Protein AF-A0A1L3Q151-F1 (afdb_monomer)

Sequence (249 aa):
MMDKRIIGILLLLICIGLIGIGQAGKYYTCTEDCPEPQPGYKLIGCTVVVNHIVQDTQGLHVPSGSSNGYVYIQSKTEYDENGNIVHDEILACDYWKEDQPLPPSDEEQFDMNDSGETNVTAGPQFAEELERDMLVDAVKIYNTNTGNLPGFVHSILGNEVMHVYATMPDGGENEYAAITENGQIVEGGNWIDFDQNGQYDVWQDRGIEPTMELYVDETGTIKYEGLTFGTMVKELFVDIGMQIYGIFA

Organism: NCBI:txid2177

pLDDT: mean 70.6, std 17.65, range [33.47, 98.19]

Secondary structure (DSSP, 8-state):
---HHHHHHHHHHHHHTTS----------TTTSSPPPPTTEEEEEEEEEETTEEEEEEE-PPPTT-TTEEEEEEEEEEE-TTS-EEEEEEEEEEEEETTSPPPPPHHHHHHHHHT--------HHHHHHHHHHHHHHHHHHHHHHHHTS-HHHHTTS-S-EEEEEEE-TTS-EEEEEEEEETTEEEEEEEEE-TT--S---TTGGGTPPPSEEEEE-TT--EEEEES---HHHHHHHHHHHHHHTTTT-

Radius of gyration: 23.95 Å; Cα contacts (8 Å, |Δi|>4): 356; chains: 1; bounding box: 51×89×45 Å

Nearest PDB structures (foldseek):
  8xao-assembly1_B  TM=4.003E-01  e=5.615E-01  Sulfolobus acidocaldarius DSM 639
  1nfh-assembly1_B-2  TM=3.710E-01  e=9.111E-01  Archaeoglobus fulgidus
  7tvi-assembly1_C  TM=2.320E-01  e=1.571E+00  Danio rerio
  7tu9-assembly1_B  TM=2.343E-01  e=7.573E+00  Danio rerio

Structure (mmCIF, N/CA/C/O backbone):
data_AF-A0A1L3Q151-F1
#
_entry.id   AF-A0A1L3Q151-F1
#
loop_
_atom_site.group_PDB
_atom_site.id
_atom_site.type_symbol
_atom_site.label_atom_id
_atom_site.label_alt_id
_atom_site.label_comp_id
_atom_site.label_asym_id
_atom_site.label_entity_id
_atom_site.label_seq_id
_atom_site.pdbx_PDB_ins_code
_atom_site.Cartn_x
_atom_site.Cartn_y
_atom_site.Cartn_z
_atom_site.occupancy
_atom_site.B_iso_or_equiv
_atom_site.auth_seq_id
_atom_site.auth_comp_id
_atom_site.auth_asym_id
_atom_site.auth_atom_id
_atom_site.pdbx_PDB_model_num
ATOM 1 N N . MET A 1 1 ? 27.610 62.408 -15.502 1.00 53.12 1 MET A N 1
ATOM 2 C CA . MET A 1 1 ? 28.104 61.126 -16.051 1.00 53.12 1 MET A CA 1
ATOM 3 C C . MET A 1 1 ? 28.096 60.119 -14.915 1.00 53.12 1 MET A C 1
ATOM 5 O O . MET A 1 1 ? 28.945 60.225 -14.044 1.00 53.12 1 MET A O 1
ATOM 9 N N . MET A 1 2 ? 27.085 59.248 -14.849 1.00 43.75 2 MET A N 1
ATOM 10 C CA . MET A 1 2 ? 27.027 58.184 -13.836 1.00 43.75 2 MET A CA 1
ATOM 11 C C . MET A 1 2 ? 27.906 57.011 -14.270 1.00 43.75 2 MET A C 1
ATOM 13 O O . MET A 1 2 ? 27.929 56.647 -15.447 1.00 43.75 2 MET A O 1
ATOM 17 N N . ASP A 1 3 ? 28.654 56.474 -13.310 1.00 47.78 3 ASP A N 1
ATOM 18 C CA . ASP A 1 3 ? 29.628 55.407 -13.498 1.00 47.78 3 ASP A CA 1
ATOM 19 C C . ASP A 1 3 ? 28.926 54.103 -13.908 1.00 47.78 3 ASP A C 1
ATOM 21 O O . ASP A 1 3 ? 28.064 53.581 -13.193 1.00 47.78 3 ASP A O 1
ATOM 25 N N . LYS A 1 4 ? 29.306 53.570 -15.076 1.00 49.03 4 LYS A N 1
ATOM 26 C CA . LYS A 1 4 ? 28.746 52.342 -15.664 1.00 49.03 4 LYS A CA 1
ATOM 27 C C . LYS A 1 4 ? 28.921 51.115 -14.756 1.00 49.03 4 LYS A C 1
ATOM 29 O O . LYS A 1 4 ? 28.248 50.112 -14.967 1.00 49.03 4 LYS A O 1
ATOM 34 N N . ARG A 1 5 ? 29.776 51.193 -13.730 1.00 51.00 5 ARG A N 1
ATOM 35 C CA . ARG A 1 5 ? 29.991 50.123 -12.744 1.00 51.00 5 ARG A CA 1
ATOM 36 C C . ARG A 1 5 ? 28.864 49.992 -11.712 1.00 51.00 5 ARG A C 1
ATOM 38 O O . ARG A 1 5 ? 28.625 48.890 -11.234 1.00 51.00 5 ARG A O 1
ATOM 45 N N . ILE A 1 6 ? 28.126 51.066 -11.416 1.00 51.66 6 ILE A N 1
ATOM 46 C CA . ILE A 1 6 ? 27.031 51.042 -10.423 1.00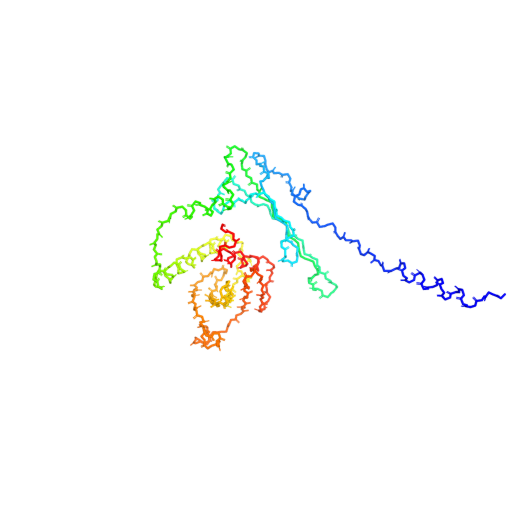 51.66 6 ILE A CA 1
ATOM 47 C C . ILE A 1 6 ? 25.757 50.414 -11.016 1.00 51.66 6 ILE A C 1
ATOM 49 O O . ILE A 1 6 ? 25.023 49.723 -10.315 1.00 51.66 6 ILE A O 1
ATOM 53 N N . ILE A 1 7 ? 25.535 50.561 -12.327 1.00 50.78 7 ILE A N 1
ATOM 54 C CA . ILE A 1 7 ? 24.384 49.962 -13.028 1.00 50.78 7 ILE A CA 1
ATOM 55 C C . ILE A 1 7 ? 24.492 48.425 -13.073 1.00 50.78 7 ILE A C 1
ATOM 57 O O . ILE A 1 7 ? 23.482 47.740 -12.946 1.00 50.78 7 ILE A O 1
ATOM 61 N N . GLY A 1 8 ? 25.708 47.873 -13.175 1.00 42.22 8 GLY A N 1
ATOM 62 C CA . GLY A 1 8 ? 25.925 46.420 -13.201 1.00 42.22 8 GLY A CA 1
ATOM 63 C C . GLY A 1 8 ? 25.623 45.715 -11.874 1.00 42.22 8 GLY A C 1
ATOM 64 O O . GLY A 1 8 ? 25.067 44.622 -11.878 1.00 42.22 8 GLY A O 1
ATOM 65 N N . ILE A 1 9 ? 25.924 46.350 -10.736 1.00 47.62 9 ILE A N 1
ATOM 66 C CA . ILE A 1 9 ? 25.669 45.770 -9.403 1.00 47.62 9 ILE A CA 1
ATOM 67 C C . ILE A 1 9 ? 24.177 45.853 -9.042 1.00 47.62 9 ILE A C 1
ATOM 69 O O . ILE A 1 9 ? 23.644 44.934 -8.423 1.00 47.62 9 ILE A O 1
ATOM 73 N N . LEU A 1 10 ? 23.474 46.900 -9.490 1.00 37.75 10 LEU A N 1
ATOM 74 C CA . LEU A 1 10 ? 22.033 47.035 -9.259 1.00 37.75 10 LEU A CA 1
ATOM 75 C C . LEU A 1 10 ? 21.207 46.022 -10.079 1.00 37.75 10 LEU A C 1
ATOM 77 O O . LEU A 1 10 ? 20.200 45.524 -9.590 1.00 37.75 10 LEU A O 1
ATOM 81 N N . LEU A 1 11 ? 21.654 45.666 -11.289 1.00 38.81 11 LEU A N 1
ATOM 82 C CA . LEU A 1 11 ? 21.031 44.619 -12.113 1.00 38.81 11 LEU A CA 1
ATOM 83 C C . LEU A 1 11 ? 21.306 43.201 -11.587 1.00 38.81 11 LEU A C 1
ATOM 85 O O . LEU A 1 11 ? 20.430 42.345 -11.675 1.00 38.81 11 LEU A O 1
ATOM 89 N N . LEU A 1 12 ? 22.471 42.958 -10.977 1.00 36.47 12 LEU A N 1
ATOM 90 C CA . LEU A 1 12 ? 22.786 41.657 -10.378 1.00 36.47 12 LEU A CA 1
ATOM 91 C C . LEU A 1 12 ? 21.934 41.373 -9.124 1.00 36.47 12 LEU A C 1
ATOM 93 O O . LEU A 1 12 ? 21.518 40.239 -8.910 1.00 36.47 12 LEU A O 1
ATOM 97 N N . LEU A 1 13 ? 21.606 42.400 -8.333 1.00 37.16 13 LEU A N 1
ATOM 98 C CA . LEU A 1 13 ? 20.724 42.264 -7.165 1.00 37.16 13 LEU A CA 1
ATOM 99 C C . LEU A 1 13 ? 19.245 42.062 -7.541 1.00 37.16 13 LEU A C 1
ATOM 101 O O . LEU A 1 13 ? 18.529 41.381 -6.813 1.00 37.16 13 LEU A O 1
ATOM 105 N N . ILE A 1 14 ? 18.796 42.576 -8.692 1.00 41.84 14 ILE A N 1
ATOM 106 C CA . ILE A 1 14 ? 17.434 42.328 -9.199 1.00 41.84 14 ILE A CA 1
ATOM 107 C C . ILE A 1 14 ? 17.297 40.893 -9.742 1.00 41.84 14 ILE A C 1
ATOM 109 O O . ILE A 1 14 ? 16.243 40.286 -9.573 1.00 41.84 14 ILE A O 1
ATOM 113 N N . CYS A 1 15 ? 18.360 40.302 -10.300 1.00 39.25 15 CYS A N 1
ATOM 114 C CA . CYS A 1 15 ? 18.342 38.894 -10.717 1.00 39.25 15 CYS A CA 1
ATOM 115 C C . CYS A 1 15 ? 18.414 37.903 -9.540 1.00 39.25 15 CYS A C 1
ATOM 117 O O . CYS A 1 15 ? 17.852 36.818 -9.637 1.00 39.25 15 CYS A O 1
ATOM 119 N N . ILE A 1 16 ? 19.050 38.263 -8.418 1.00 43.22 16 ILE A N 1
ATOM 120 C CA . ILE A 1 16 ? 19.087 37.404 -7.216 1.00 43.22 16 ILE A CA 1
ATOM 121 C C . ILE A 1 16 ? 17.764 37.487 -6.426 1.00 43.22 16 ILE A C 1
ATOM 123 O O . ILE A 1 16 ? 17.375 36.521 -5.780 1.00 43.22 16 ILE A O 1
ATOM 127 N N . GLY A 1 17 ? 17.018 38.594 -6.537 1.00 34.41 17 GLY A N 1
ATOM 128 C CA . GLY A 1 17 ? 15.686 38.754 -5.933 1.00 34.41 17 GLY A CA 1
ATOM 129 C C . GLY A 1 17 ? 14.529 38.065 -6.675 1.00 34.41 17 GLY A C 1
ATOM 130 O O . GLY A 1 17 ? 13.394 38.150 -6.217 1.00 34.41 17 GLY A O 1
ATOM 131 N N . LEU A 1 18 ? 14.799 37.405 -7.809 1.00 39.59 18 LEU A N 1
ATOM 132 C CA . LEU A 1 18 ? 13.820 36.674 -8.631 1.00 39.59 18 LEU A CA 1
ATOM 133 C C . LEU A 1 18 ? 14.132 35.174 -8.739 1.00 39.59 18 LEU A C 1
ATOM 135 O O . LEU A 1 18 ? 13.572 34.485 -9.589 1.00 39.59 18 LEU A O 1
ATOM 139 N N . ILE A 1 19 ? 14.972 34.636 -7.849 1.00 45.59 19 ILE A N 1
ATOM 140 C CA . ILE A 1 19 ? 14.839 33.224 -7.489 1.00 45.59 19 ILE A CA 1
ATOM 141 C C . ILE A 1 19 ? 13.575 33.179 -6.643 1.00 45.59 19 ILE A C 1
ATOM 143 O O . ILE A 1 19 ? 13.610 33.436 -5.440 1.00 45.59 19 ILE A O 1
ATOM 147 N N . GLY A 1 20 ? 12.438 32.984 -7.313 1.00 40.56 20 GLY A N 1
ATOM 148 C CA . GLY A 1 20 ? 11.184 32.708 -6.645 1.00 40.56 20 GLY A CA 1
ATOM 149 C C . GLY A 1 20 ? 11.455 31.575 -5.674 1.00 40.56 20 GLY A C 1
ATOM 150 O O . GLY A 1 20 ? 11.743 30.456 -6.090 1.00 40.56 20 GLY A O 1
ATOM 151 N N . ILE A 1 21 ? 11.415 31.886 -4.381 1.00 45.12 21 ILE A N 1
ATOM 152 C CA . ILE A 1 21 ? 11.120 30.889 -3.369 1.00 45.12 21 ILE A CA 1
ATOM 153 C C . ILE A 1 21 ? 9.739 30.419 -3.801 1.00 45.12 21 ILE A C 1
ATOM 155 O O . ILE A 1 21 ? 8.753 31.121 -3.565 1.00 45.12 21 ILE A O 1
ATOM 159 N N . GLY A 1 22 ? 9.699 29.340 -4.591 1.00 40.94 22 GLY A N 1
ATOM 160 C CA . GLY A 1 22 ? 8.457 28.680 -4.949 1.00 40.94 22 GLY A CA 1
ATOM 161 C C . GLY A 1 22 ? 7.710 28.543 -3.642 1.00 40.94 22 GLY A C 1
ATOM 162 O O . GLY A 1 22 ? 8.300 28.092 -2.658 1.00 40.94 22 GLY A O 1
ATOM 163 N N . GLN A 1 23 ? 6.497 29.092 -3.582 1.00 41.91 23 GLN A N 1
ATOM 164 C CA . GLN A 1 23 ? 5.666 28.927 -2.404 1.00 41.91 23 GLN A CA 1
ATOM 165 C C . GLN A 1 23 ? 5.624 27.426 -2.170 1.00 41.91 23 GLN A C 1
ATOM 167 O O . GLN A 1 23 ? 5.088 26.711 -3.012 1.00 41.91 23 GLN A O 1
ATOM 172 N N . ALA A 1 24 ? 6.294 26.955 -1.115 1.00 55.25 24 ALA A N 1
ATOM 173 C CA . ALA A 1 24 ? 6.210 25.563 -0.731 1.00 55.25 24 ALA A CA 1
ATOM 174 C C . ALA A 1 24 ? 4.714 25.305 -0.589 1.00 55.25 24 ALA A C 1
ATOM 176 O O . ALA A 1 24 ? 4.050 25.990 0.199 1.00 55.25 24 ALA A O 1
ATOM 177 N N . GLY A 1 25 ? 4.176 24.451 -1.462 1.00 65.38 25 GLY A N 1
ATOM 178 C CA . GLY A 1 25 ? 2.773 24.086 -1.411 1.00 65.38 25 GLY A CA 1
ATOM 179 C C . GLY A 1 25 ? 2.459 23.662 0.017 1.00 65.38 25 GLY A C 1
ATOM 180 O O . GLY A 1 25 ? 3.301 23.064 0.687 1.00 65.38 25 GLY A O 1
ATOM 181 N N . LYS A 1 26 ? 1.289 24.048 0.526 1.00 78.12 26 LYS A N 1
ATOM 182 C CA . LYS A 1 26 ? 0.850 23.552 1.827 1.00 78.12 26 LYS A CA 1
ATOM 183 C C . LYS A 1 26 ? 0.644 22.040 1.665 1.00 78.12 26 LYS A C 1
ATOM 185 O O . LYS A 1 26 ? -0.290 21.651 0.969 1.00 78.12 26 LYS A O 1
ATOM 190 N N . TYR A 1 27 ? 1.561 21.247 2.213 1.00 82.38 27 TYR A N 1
ATOM 191 C CA . TYR A 1 27 ? 1.452 19.790 2.292 1.00 82.38 27 TYR A CA 1
ATOM 192 C C . TYR A 1 27 ? 0.346 19.407 3.277 1.00 82.38 27 TYR A C 1
ATOM 194 O O . TYR A 1 27 ? 0.042 20.185 4.190 1.00 82.38 27 TYR A O 1
ATOM 202 N N . TYR A 1 28 ? -0.235 18.225 3.093 1.00 84.50 28 TYR A N 1
ATOM 203 C CA . TYR A 1 28 ? -1.127 17.612 4.058 1.00 84.50 28 TYR A CA 1
ATOM 204 C C . TYR A 1 28 ? -0.403 17.360 5.374 1.00 84.50 28 TYR A C 1
ATOM 206 O O . TYR A 1 28 ? 0.790 17.062 5.437 1.00 84.50 28 TYR A O 1
ATOM 214 N N . THR A 1 29 ? -1.172 17.463 6.445 1.00 87.94 29 THR A N 1
ATOM 215 C CA . THR A 1 29 ? -0.763 17.142 7.802 1.00 87.94 29 THR A CA 1
ATOM 216 C C . THR A 1 29 ? -1.874 16.356 8.477 1.00 87.94 29 THR A C 1
ATOM 218 O O . THR A 1 29 ? -3.061 16.637 8.283 1.00 87.94 29 THR A O 1
ATOM 221 N N . CYS A 1 30 ? -1.497 15.399 9.322 1.00 85.12 30 CYS A N 1
ATOM 222 C CA . CYS A 1 30 ? -2.469 14.539 9.989 1.00 85.12 30 CYS A CA 1
ATOM 223 C C . CYS A 1 30 ? -3.445 15.269 10.915 1.00 85.12 30 CYS A C 1
ATOM 225 O O . CYS A 1 30 ? -4.537 14.777 11.190 1.00 85.12 30 CYS A O 1
ATOM 227 N N . THR A 1 31 ? -3.072 16.449 11.402 1.00 77.81 31 THR A N 1
ATOM 228 C CA . THR A 1 31 ? -3.864 17.208 12.371 1.00 77.81 31 THR A CA 1
ATOM 229 C C . THR A 1 31 ? -4.804 18.227 11.741 1.00 77.81 31 THR A C 1
ATOM 231 O O . THR A 1 31 ? -5.836 18.523 12.341 1.00 77.81 31 THR A O 1
ATOM 234 N N . GLU A 1 32 ? -4.470 18.787 10.575 1.00 88.75 32 GLU A N 1
ATOM 235 C CA . GLU A 1 32 ? -5.268 19.860 9.966 1.00 88.75 32 GLU A CA 1
ATOM 236 C C . GLU A 1 32 ? -6.151 19.383 8.813 1.00 88.75 32 GLU A C 1
ATOM 238 O O . GLU A 1 32 ? -7.213 19.968 8.595 1.00 88.75 32 GLU A O 1
ATOM 243 N N . ASP A 1 33 ? -5.723 18.358 8.073 1.00 94.56 33 ASP A N 1
ATOM 244 C CA . ASP A 1 33 ? -6.319 18.040 6.772 1.00 94.56 33 ASP A CA 1
ATOM 245 C C . ASP A 1 33 ? -7.244 16.81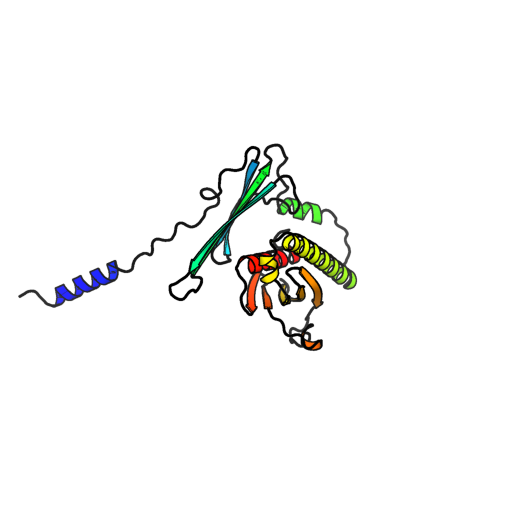3 6.801 1.00 94.56 33 ASP A C 1
ATOM 247 O O . ASP A 1 33 ? -8.019 16.609 5.864 1.00 94.56 33 ASP A O 1
ATOM 251 N N . CYS A 1 34 ? -7.242 16.035 7.891 1.00 95.75 34 CYS A N 1
ATOM 252 C CA . CYS A 1 34 ? -8.247 14.993 8.088 1.00 95.75 34 CYS A CA 1
ATOM 253 C C . CYS A 1 34 ? -9.636 15.621 8.299 1.00 95.75 34 CYS A C 1
ATOM 255 O O . CYS A 1 34 ? -9.796 16.477 9.176 1.00 95.75 34 CYS A O 1
ATOM 257 N N . PRO A 1 35 ? -10.668 15.205 7.540 1.00 95.75 35 PRO A N 1
ATOM 258 C CA . PRO A 1 35 ? -12.011 15.747 7.708 1.00 95.75 35 PRO A CA 1
ATOM 259 C C . PRO A 1 35 ? -12.605 15.398 9.081 1.00 95.75 35 PRO A C 1
ATOM 261 O O . PRO A 1 35 ? -12.143 14.498 9.787 1.00 95.75 35 PRO A O 1
ATOM 264 N N . GLU A 1 36 ? -13.681 16.089 9.463 1.00 96.69 36 GLU A N 1
ATOM 265 C CA . GLU A 1 36 ? -14.443 15.683 10.646 1.00 96.69 36 GLU A CA 1
ATOM 266 C C . GLU A 1 36 ? -14.999 14.256 10.457 1.00 96.69 36 GLU A C 1
ATOM 268 O O . GLU A 1 36 ? -15.498 13.925 9.374 1.00 96.69 36 GLU A O 1
ATOM 273 N N . PRO A 1 37 ? -14.929 13.396 11.490 1.00 97.00 37 PRO A N 1
ATOM 274 C CA . PRO A 1 37 ? -15.466 12.044 11.416 1.00 97.00 37 PRO A CA 1
ATOM 275 C C . PRO A 1 37 ? -16.988 12.031 11.228 1.00 97.00 37 PRO A C 1
ATOM 277 O O . PRO A 1 37 ? -17.704 12.953 11.625 1.00 97.00 37 PRO A O 1
ATOM 280 N N . GLN A 1 38 ? -17.512 10.924 10.694 1.00 96.69 38 GLN A N 1
ATOM 281 C CA . GLN A 1 38 ? -18.950 10.658 10.723 1.00 96.69 38 GLN A CA 1
ATOM 282 C C . GLN A 1 38 ? -19.461 10.584 12.178 1.00 96.69 38 GLN A C 1
ATOM 284 O O . GLN A 1 38 ? -18.720 10.154 13.065 1.00 96.69 38 GLN A O 1
ATOM 289 N N . PRO A 1 39 ? -20.732 10.942 12.455 1.00 98.19 39 PRO A N 1
ATOM 290 C CA . PRO A 1 39 ? -21.280 10.863 13.807 1.00 98.19 39 PRO A CA 1
ATOM 291 C C . PRO A 1 39 ? -21.103 9.474 14.438 1.00 98.19 39 PRO A C 1
ATOM 293 O O . PRO A 1 39 ? -21.504 8.468 13.853 1.00 98.19 39 PRO A O 1
ATOM 296 N N . GLY A 1 40 ? -20.536 9.434 15.647 1.00 97.69 40 GLY A N 1
ATOM 297 C CA . GLY A 1 40 ? -20.238 8.195 16.374 1.00 97.69 40 GLY A CA 1
ATOM 298 C C . GLY A 1 40 ? -18.863 7.592 16.075 1.00 97.69 40 GLY A C 1
ATOM 299 O O . GLY A 1 40 ? -18.567 6.508 16.578 1.00 97.69 40 GLY A O 1
ATOM 300 N N . TYR A 1 41 ? -18.027 8.276 15.292 1.00 98.12 41 TYR A N 1
ATOM 301 C CA . TYR A 1 41 ? -16.642 7.902 15.026 1.00 98.12 41 TYR A CA 1
ATOM 302 C C . TYR A 1 41 ? -15.674 8.988 15.505 1.00 98.12 41 TYR A C 1
ATOM 304 O O . TYR A 1 41 ? -16.029 10.160 15.596 1.00 98.12 41 TYR A O 1
ATOM 312 N N . LYS A 1 42 ? -14.430 8.592 15.764 1.00 97.44 42 LYS A N 1
ATOM 313 C CA . LYS A 1 42 ? -13.304 9.472 16.097 1.00 97.44 42 LYS A CA 1
ATOM 314 C C . LYS A 1 42 ? -12.092 9.124 15.241 1.00 97.44 42 LYS A C 1
ATOM 316 O O . LYS A 1 42 ? -11.926 7.963 14.873 1.00 97.44 42 LYS A O 1
ATOM 321 N N . LEU A 1 43 ? -11.254 10.117 14.950 1.00 97.00 43 LEU A N 1
ATOM 322 C CA . LEU A 1 43 ? -9.953 9.898 14.316 1.00 97.00 43 LEU A CA 1
ATOM 323 C C . LEU A 1 43 ? -9.056 9.132 15.297 1.00 97.00 43 LEU A C 1
ATOM 325 O O . LEU A 1 43 ? -8.898 9.561 16.443 1.00 97.00 43 LEU A O 1
ATOM 329 N N . ILE A 1 44 ? -8.520 7.994 14.867 1.00 96.06 44 ILE A N 1
ATOM 330 C CA . ILE A 1 44 ? -7.599 7.167 15.656 1.00 96.06 44 ILE A CA 1
ATOM 331 C C . ILE A 1 44 ? -6.200 7.118 15.063 1.00 96.06 44 ILE A C 1
ATOM 333 O O . ILE A 1 44 ? -5.263 6.891 15.823 1.00 96.06 44 ILE A O 1
ATOM 337 N N . GLY A 1 45 ? -6.052 7.389 13.770 1.00 94.62 45 GLY A N 1
ATOM 338 C CA . GLY A 1 45 ? -4.755 7.467 13.122 1.00 94.62 45 GLY A CA 1
ATOM 339 C C . GLY A 1 45 ? -4.802 8.197 11.793 1.00 94.62 45 GLY A C 1
ATOM 340 O O . GLY A 1 45 ? -5.867 8.585 11.308 1.00 94.62 45 GLY A O 1
ATOM 341 N N . CYS A 1 46 ? -3.624 8.456 11.251 1.00 94.25 46 CYS A N 1
ATOM 342 C CA . CYS A 1 46 ? -3.454 9.095 9.965 1.00 94.25 46 CYS A CA 1
ATOM 343 C C . CYS A 1 46 ? -2.076 8.789 9.382 1.00 94.25 46 CYS A C 1
ATOM 345 O O . CYS A 1 46 ? -1.094 8.677 10.116 1.00 94.25 46 CYS A O 1
ATOM 347 N N . THR A 1 47 ? -2.007 8.746 8.056 1.00 90.25 47 THR A N 1
ATOM 348 C CA . THR A 1 47 ? -0.764 8.630 7.299 1.00 90.25 47 THR A CA 1
ATOM 349 C C . THR A 1 47 ? -0.752 9.635 6.155 1.00 90.25 47 THR A C 1
ATOM 351 O O . THR A 1 47 ? -1.729 9.766 5.417 1.00 90.25 47 THR A O 1
ATOM 354 N N . VAL A 1 48 ? 0.370 10.335 5.993 1.00 87.38 48 VAL A N 1
ATOM 355 C CA . VAL A 1 48 ? 0.640 11.216 4.854 1.00 87.38 48 VAL A CA 1
ATOM 356 C C . VAL A 1 48 ? 1.787 10.635 4.044 1.00 87.38 48 VAL A C 1
ATOM 358 O O . VAL A 1 48 ? 2.892 10.446 4.556 1.00 87.38 48 VAL A O 1
ATOM 361 N N . VAL A 1 49 ? 1.544 10.407 2.760 1.00 84.38 49 VAL A N 1
ATOM 362 C CA . VAL A 1 49 ? 2.548 9.962 1.792 1.00 84.38 49 VAL A CA 1
ATOM 363 C C . VAL A 1 49 ? 2.766 11.083 0.791 1.00 84.38 49 VAL A C 1
ATOM 365 O O . VAL A 1 49 ? 1.807 11.584 0.217 1.00 84.38 49 VAL A O 1
ATOM 368 N N . VAL A 1 50 ? 4.018 11.470 0.559 1.00 85.31 50 VAL A N 1
ATOM 369 C CA . VAL A 1 50 ? 4.392 12.448 -0.469 1.00 85.31 50 VAL A CA 1
ATOM 370 C C . VAL A 1 50 ? 5.453 11.837 -1.364 1.00 85.31 50 VAL A C 1
ATOM 372 O O . VAL A 1 50 ? 6.494 11.387 -0.889 1.00 85.31 50 VAL A O 1
ATOM 375 N N . ASN A 1 51 ? 5.197 11.838 -2.668 1.00 84.50 51 ASN A N 1
ATOM 376 C CA . ASN A 1 51 ? 6.050 11.275 -3.706 1.00 84.50 51 ASN A CA 1
ATOM 377 C C . ASN A 1 51 ? 6.497 9.845 -3.370 1.00 84.50 51 ASN A C 1
ATOM 379 O O . ASN A 1 51 ? 7.668 9.509 -3.534 1.00 84.50 51 ASN A O 1
ATOM 383 N N . HIS A 1 52 ? 5.545 9.013 -2.931 1.00 78.31 52 HIS A N 1
ATOM 384 C CA . HIS A 1 52 ? 5.749 7.613 -2.530 1.00 78.31 52 HIS A CA 1
ATOM 385 C C . HIS A 1 52 ? 6.591 7.419 -1.257 1.00 78.31 52 HIS A C 1
ATOM 387 O O . HIS A 1 52 ? 7.066 6.321 -0.993 1.00 78.31 52 HIS A O 1
ATOM 393 N N . ILE A 1 53 ? 6.785 8.471 -0.458 1.00 71.69 53 ILE A N 1
ATOM 394 C CA . ILE A 1 53 ? 7.503 8.409 0.818 1.00 71.69 53 ILE A CA 1
ATOM 395 C C . ILE A 1 53 ? 6.541 8.807 1.932 1.00 71.69 53 ILE A C 1
ATOM 397 O O . ILE A 1 53 ? 5.967 9.897 1.886 1.00 71.69 53 ILE A O 1
ATOM 401 N N . VAL A 1 54 ? 6.395 7.959 2.952 1.00 79.88 54 VAL A N 1
ATOM 402 C CA . VAL A 1 54 ? 5.655 8.304 4.174 1.00 79.88 54 VAL A CA 1
ATOM 403 C C . VAL A 1 54 ? 6.352 9.490 4.846 1.00 79.88 54 VAL A C 1
ATOM 405 O O . VAL A 1 54 ? 7.501 9.387 5.273 1.00 79.88 54 VAL A O 1
ATOM 408 N N . GLN A 1 55 ? 5.676 10.635 4.895 1.00 86.12 55 GLN A N 1
ATOM 409 C CA . GLN A 1 55 ? 6.187 11.857 5.522 1.00 86.12 55 GLN A CA 1
ATOM 410 C C . GLN A 1 55 ? 5.778 11.962 6.987 1.00 86.12 55 GLN A C 1
ATOM 412 O O . GLN A 1 55 ? 6.549 12.463 7.803 1.00 86.12 55 GLN A O 1
ATOM 417 N N . ASP A 1 56 ? 4.563 11.520 7.311 1.00 85.75 56 ASP A N 1
ATOM 418 C CA . ASP A 1 56 ? 4.017 11.561 8.663 1.00 85.75 56 ASP A CA 1
ATOM 419 C C . ASP A 1 56 ? 3.099 10.358 8.878 1.00 85.75 56 ASP A C 1
ATOM 421 O O . ASP A 1 56 ? 2.362 9.951 7.977 1.00 85.75 56 ASP A O 1
ATOM 425 N N . THR A 1 57 ? 3.150 9.792 10.076 1.00 88.06 57 THR A N 1
ATOM 426 C CA . THR A 1 57 ? 2.229 8.751 10.521 1.00 88.06 57 THR A CA 1
ATOM 427 C C . THR A 1 57 ? 1.972 8.925 12.009 1.00 88.06 57 THR A C 1
ATOM 429 O O . THR A 1 57 ? 2.894 9.169 12.792 1.00 88.06 57 THR A O 1
ATOM 432 N N . GLN A 1 58 ? 0.706 8.862 12.405 1.00 90.81 58 GLN A N 1
ATOM 433 C CA . GLN A 1 58 ? 0.285 9.078 13.784 1.00 90.81 58 GLN A CA 1
ATOM 434 C C . GLN A 1 58 ? -0.859 8.135 14.138 1.00 90.81 58 GLN A C 1
ATOM 436 O O . GLN A 1 58 ? -1.782 7.960 13.351 1.00 90.81 58 GLN A O 1
ATOM 441 N N . GLY A 1 59 ? -0.859 7.626 15.370 1.00 91.12 59 GLY A N 1
ATOM 442 C CA . GLY A 1 59 ? -2.002 6.914 15.937 1.00 91.12 59 GLY A CA 1
ATOM 443 C C . GLY A 1 59 ? -2.057 5.427 15.590 1.00 91.12 59 GLY A C 1
ATOM 444 O O . GLY A 1 59 ? -1.042 4.746 15.654 1.00 91.12 59 GLY A O 1
ATOM 445 N N . LEU A 1 60 ? -3.268 4.929 15.344 1.00 90.69 60 LEU A N 1
ATOM 446 C CA . LEU A 1 60 ? -3.603 3.520 15.138 1.00 90.69 60 LEU A CA 1
ATOM 447 C C . LEU A 1 60 ? -4.296 3.326 13.788 1.00 90.69 60 LEU A C 1
ATOM 449 O O . LEU A 1 60 ? -5.050 4.199 13.357 1.00 90.69 60 LEU A O 1
ATOM 453 N N . HIS A 1 61 ? -4.147 2.142 13.204 1.00 87.00 61 HIS A N 1
ATOM 454 C CA . HIS A 1 61 ? -4.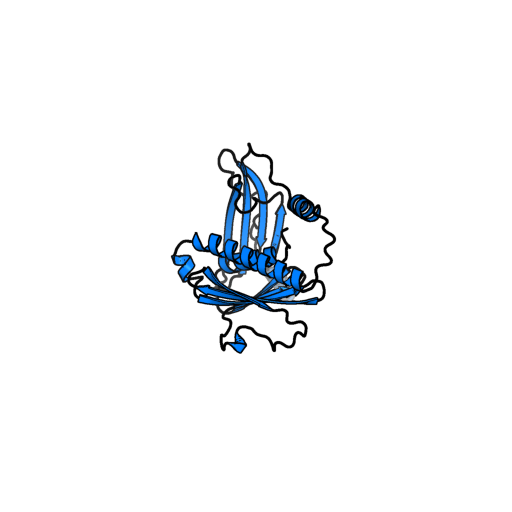816 1.778 11.959 1.00 87.00 61 HIS A CA 1
ATOM 455 C C . HIS A 1 61 ? -6.124 1.020 12.191 1.00 87.00 61 HIS A C 1
ATOM 457 O O . HIS A 1 61 ? -6.307 0.317 13.190 1.00 87.00 61 HIS A O 1
ATOM 463 N N . VAL A 1 62 ? -7.071 1.164 11.260 1.00 81.94 62 VAL A N 1
ATOM 464 C CA . VAL A 1 62 ? -8.271 0.320 11.219 1.00 81.94 62 VAL A CA 1
ATOM 465 C C . VAL A 1 62 ? -7.861 -1.083 10.752 1.00 81.94 62 VAL A C 1
ATOM 467 O O . VAL A 1 62 ? -7.438 -1.225 9.605 1.00 81.9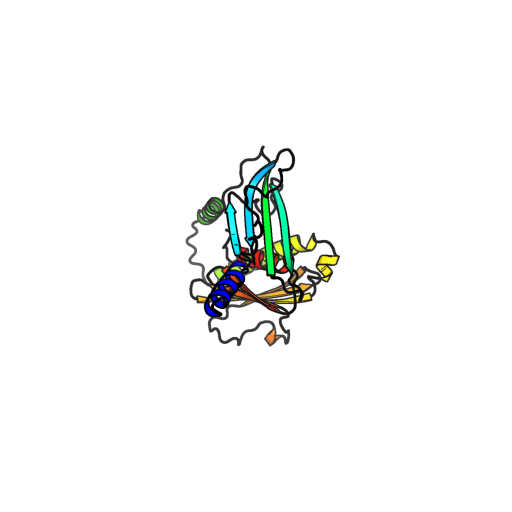4 62 VAL A O 1
ATOM 470 N N . PRO A 1 63 ? -8.037 -2.149 11.562 1.00 79.12 63 PRO A N 1
ATOM 471 C CA . PRO A 1 63 ? -7.680 -3.494 11.130 1.00 79.12 63 PRO A CA 1
ATOM 472 C C . PRO A 1 63 ? -8.488 -3.922 9.906 1.00 79.12 63 PRO A C 1
ATOM 474 O O . PRO A 1 63 ? -9.699 -3.673 9.823 1.00 79.12 63 PRO A O 1
ATOM 477 N N . SER A 1 64 ? -7.827 -4.615 8.980 1.00 72.38 64 SER A N 1
ATOM 478 C CA . SER A 1 64 ? -8.463 -5.125 7.766 1.00 72.38 64 SER A CA 1
ATOM 479 C C . SER A 1 64 ? -9.687 -5.990 8.099 1.00 72.38 64 SER A C 1
ATOM 481 O O . SER A 1 64 ? -9.676 -6.808 9.019 1.00 72.38 64 SER A O 1
ATOM 483 N N . GLY A 1 65 ? -10.790 -5.771 7.378 1.00 71.31 65 GLY A N 1
ATOM 484 C CA . GLY A 1 65 ? -12.056 -6.481 7.595 1.00 71.31 65 GLY A CA 1
ATOM 485 C C . GLY A 1 65 ? -12.854 -6.052 8.836 1.00 71.31 65 GLY A C 1
ATOM 486 O O . GLY A 1 65 ? -13.944 -6.582 9.071 1.00 71.31 65 GLY A O 1
ATOM 487 N N . SER A 1 66 ? -12.376 -5.081 9.622 1.00 80.62 66 SER A N 1
ATOM 488 C CA . SER A 1 66 ? -13.128 -4.551 10.760 1.00 80.62 66 SER A CA 1
ATOM 489 C C . SER A 1 66 ? -14.355 -3.753 10.311 1.00 80.62 66 SER A C 1
ATOM 491 O O . SER A 1 66 ? -14.257 -2.780 9.571 1.00 80.62 66 SER A O 1
ATOM 493 N N . SER A 1 67 ? -15.530 -4.088 10.853 1.00 89.12 67 SER A N 1
ATOM 494 C CA . SER A 1 67 ? -16.752 -3.278 10.699 1.00 89.12 67 SER A CA 1
ATOM 495 C C . SER A 1 67 ? -16.855 -2.114 11.699 1.00 89.12 67 SER A C 1
ATOM 497 O O . SER A 1 67 ? -17.901 -1.459 11.799 1.00 89.12 67 SER A O 1
ATOM 499 N N . ASN A 1 68 ? -15.828 -1.915 12.530 1.00 93.88 68 ASN A N 1
ATOM 500 C CA . ASN A 1 68 ? -15.818 -0.929 13.614 1.00 93.88 68 ASN A CA 1
ATOM 501 C C . ASN A 1 68 ? -15.084 0.361 13.260 1.00 93.88 68 ASN A C 1
ATOM 503 O O . ASN A 1 68 ? -15.185 1.328 14.011 1.00 93.88 68 ASN A O 1
ATOM 507 N N . GLY A 1 69 ? -14.417 0.401 12.113 1.00 94.38 69 GLY A N 1
ATOM 508 C CA . GLY A 1 69 ? -13.770 1.596 11.605 1.00 94.38 69 GLY A CA 1
ATOM 509 C C . GLY A 1 69 ? -14.002 1.784 10.118 1.00 94.38 69 GLY A C 1
ATOM 510 O O . GLY A 1 69 ? -14.674 0.981 9.470 1.00 94.38 69 GLY A O 1
ATOM 511 N N . TYR A 1 70 ? -13.468 2.878 9.601 1.00 91.06 70 TYR A N 1
ATOM 512 C CA . TYR A 1 70 ? -13.340 3.132 8.176 1.00 91.06 70 TYR A CA 1
ATOM 513 C C . TYR A 1 70 ? -12.116 4.011 7.934 1.00 91.06 70 TYR A C 1
ATOM 515 O O . TYR A 1 70 ? -11.718 4.781 8.807 1.00 91.06 70 TYR A O 1
ATOM 523 N N . VAL A 1 71 ? -11.564 3.923 6.729 1.00 90.50 71 VAL A N 1
ATOM 524 C CA . VAL A 1 71 ? -10.459 4.774 6.286 1.00 90.50 71 VAL A CA 1
ATOM 525 C C . VAL A 1 71 ? -11.008 5.783 5.286 1.00 90.50 71 VAL A C 1
ATOM 527 O O . VAL A 1 71 ? -11.722 5.420 4.348 1.00 90.50 71 VAL A O 1
ATOM 530 N N . TYR A 1 72 ? -10.724 7.062 5.503 1.00 90.12 72 TYR A N 1
ATOM 531 C CA . TYR A 1 72 ? -10.913 8.102 4.495 1.00 90.12 72 TYR A CA 1
ATOM 532 C C . TYR A 1 72 ? -9.592 8.313 3.769 1.00 90.12 72 TYR A C 1
ATOM 534 O O . TYR A 1 72 ? -8.568 8.490 4.422 1.00 90.12 72 TYR A O 1
ATOM 542 N N . ILE A 1 73 ? -9.625 8.328 2.439 1.00 87.94 73 ILE A N 1
ATOM 543 C CA . ILE A 1 73 ? -8.439 8.552 1.612 1.00 87.94 73 ILE A CA 1
ATOM 544 C C . ILE A 1 73 ? -8.683 9.769 0.728 1.00 87.94 73 ILE A C 1
ATOM 546 O O . ILE A 1 73 ? -9.724 9.882 0.074 1.00 87.94 73 ILE A O 1
ATOM 550 N N . GLN A 1 74 ? -7.704 10.664 0.695 1.00 88.00 74 GLN A N 1
ATOM 551 C CA . GLN A 1 74 ? -7.662 11.803 -0.203 1.00 88.00 74 GLN A CA 1
ATOM 552 C C . GLN A 1 74 ? -6.310 11.857 -0.904 1.00 88.00 74 GLN A C 1
ATOM 554 O O . GLN A 1 74 ? -5.274 11.816 -0.255 1.00 88.00 74 GLN A O 1
ATOM 559 N N . SER A 1 75 ? -6.329 11.991 -2.228 1.00 88.69 75 SER A N 1
ATOM 560 C CA . SER A 1 75 ? -5.123 12.068 -3.048 1.00 88.69 75 SER A CA 1
ATOM 561 C C . SER A 1 75 ? -5.068 13.373 -3.840 1.00 88.69 75 SER A C 1
ATOM 563 O O . SER A 1 75 ? -6.093 13.909 -4.280 1.00 88.69 75 SER A O 1
ATOM 565 N N . LYS A 1 76 ? -3.856 13.868 -4.064 1.00 89.00 76 LYS A N 1
ATOM 566 C CA . LYS A 1 76 ? -3.561 15.056 -4.853 1.00 89.00 76 LYS A CA 1
ATOM 567 C C . LYS A 1 76 ? -2.318 14.806 -5.703 1.00 89.00 76 LYS A C 1
ATOM 569 O O . LYS A 1 76 ? -1.213 14.730 -5.183 1.00 89.00 76 LYS A O 1
ATOM 574 N N . THR A 1 77 ? -2.510 14.794 -7.017 1.00 89.44 77 THR A N 1
ATOM 575 C CA . THR A 1 77 ? -1.425 14.654 -7.994 1.00 89.44 77 THR A CA 1
ATOM 576 C C . THR A 1 77 ? -1.309 15.932 -8.820 1.00 89.44 77 THR A C 1
ATOM 578 O O . THR A 1 77 ? -2.301 16.430 -9.360 1.00 89.44 77 THR A O 1
ATOM 581 N N . GLU A 1 78 ? -0.101 16.477 -8.926 1.00 89.62 78 GLU A N 1
ATOM 582 C CA . GLU A 1 78 ? 0.224 17.639 -9.750 1.00 89.62 78 GLU A CA 1
ATOM 583 C C . GLU A 1 78 ? 1.133 17.231 -10.914 1.00 89.62 78 GLU A C 1
ATOM 585 O O . GLU A 1 78 ? 2.058 16.427 -10.765 1.00 89.62 78 GLU A O 1
ATOM 590 N N . TYR A 1 79 ? 0.875 17.828 -12.079 1.00 89.81 79 TYR A N 1
ATOM 591 C CA . TYR A 1 79 ? 1.599 17.564 -13.319 1.00 89.81 79 TYR A CA 1
ATOM 592 C C . TYR A 1 79 ? 2.315 18.825 -13.809 1.00 89.81 79 TYR A C 1
ATOM 594 O O . TYR A 1 79 ? 1.793 19.934 -13.661 1.00 89.81 79 TYR A O 1
ATOM 602 N N . ASP A 1 80 ? 3.485 18.660 -14.425 1.00 89.00 80 ASP A N 1
ATOM 603 C CA . ASP A 1 80 ? 4.143 19.737 -15.168 1.00 89.00 80 ASP A CA 1
ATOM 604 C C . ASP A 1 80 ? 3.460 20.012 -16.523 1.00 89.00 80 ASP A C 1
ATOM 606 O O . ASP A 1 80 ? 2.516 19.337 -16.942 1.00 89.00 80 ASP A O 1
ATOM 610 N N . GLU A 1 81 ? 3.964 21.013 -17.248 1.00 93.38 81 GLU A N 1
ATOM 611 C CA . GLU A 1 81 ? 3.474 21.380 -18.585 1.00 93.38 81 GLU A CA 1
ATOM 612 C C . GLU A 1 81 ? 3.630 20.258 -19.631 1.00 93.38 81 GLU A C 1
ATOM 614 O O . GLU A 1 81 ? 2.970 20.290 -20.671 1.00 93.38 81 GLU A O 1
ATOM 619 N N . ASN A 1 82 ? 4.489 19.268 -19.368 1.00 90.75 82 ASN A N 1
ATOM 620 C CA . ASN A 1 82 ? 4.742 18.125 -20.242 1.00 90.75 82 ASN A CA 1
ATOM 621 C C . ASN A 1 82 ? 3.911 16.890 -19.852 1.00 90.75 82 ASN A C 1
ATOM 623 O O . ASN A 1 82 ? 4.006 15.863 -20.525 1.00 90.75 82 ASN A O 1
ATOM 627 N N . GLY A 1 83 ? 3.100 16.976 -18.794 1.00 84.38 83 GLY A N 1
ATOM 628 C CA . GLY A 1 83 ? 2.303 15.865 -18.280 1.00 84.38 83 GLY A CA 1
ATOM 629 C C . GLY A 1 83 ? 3.073 14.886 -17.390 1.00 84.38 83 GLY A C 1
ATOM 630 O O . GLY A 1 83 ? 2.554 13.807 -17.109 1.00 84.38 83 GLY A O 1
ATOM 631 N N . ASN A 1 84 ? 4.280 15.226 -16.931 1.00 82.00 84 ASN A N 1
ATOM 632 C CA . ASN A 1 84 ? 4.998 14.429 -15.936 1.00 82.00 84 ASN A CA 1
ATOM 633 C C . ASN A 1 84 ? 4.460 14.734 -14.537 1.00 82.00 84 ASN A C 1
ATOM 635 O O . ASN A 1 84 ? 4.197 15.892 -14.219 1.00 82.00 84 ASN A O 1
ATOM 639 N N . ILE A 1 85 ? 4.351 13.713 -13.687 1.00 79.56 85 ILE A N 1
ATOM 640 C CA . ILE A 1 85 ? 4.013 13.894 -12.270 1.00 79.56 85 ILE A CA 1
ATOM 641 C C . ILE A 1 85 ? 5.186 14.599 -11.582 1.00 79.56 85 ILE A C 1
ATOM 643 O O . ILE A 1 85 ? 6.318 14.119 -11.643 1.00 79.56 85 ILE A O 1
ATOM 647 N N . VAL A 1 86 ? 4.915 15.729 -10.934 1.00 92.38 86 VAL A N 1
ATOM 648 C CA . VAL A 1 86 ? 5.917 16.495 -10.167 1.00 92.38 86 VAL A CA 1
ATOM 649 C C . VAL A 1 86 ? 5.659 16.483 -8.668 1.00 92.38 86 VAL A C 1
ATOM 651 O O . VAL A 1 86 ? 6.568 16.767 -7.892 1.00 92.38 86 VAL A O 1
ATOM 654 N N . HIS A 1 87 ? 4.432 16.160 -8.270 1.00 89.00 87 HIS A N 1
ATOM 655 C CA . HIS A 1 87 ? 4.031 16.018 -6.881 1.00 89.00 87 HIS A CA 1
ATOM 656 C C . HIS A 1 87 ? 2.884 15.022 -6.814 1.00 89.00 87 HIS A C 1
ATOM 658 O O . HIS A 1 87 ? 1.916 15.151 -7.561 1.00 89.00 87 HIS A O 1
ATOM 664 N N . ASP A 1 88 ? 2.991 14.043 -5.935 1.00 85.81 88 ASP A N 1
ATOM 665 C CA . ASP A 1 88 ? 1.905 13.128 -5.618 1.00 85.81 88 ASP A CA 1
ATOM 666 C C . ASP A 1 88 ? 1.789 13.017 -4.111 1.00 85.81 88 ASP A C 1
ATOM 668 O O . ASP A 1 88 ? 2.795 12.893 -3.416 1.00 85.81 88 ASP A O 1
ATOM 672 N N . GLU A 1 89 ? 0.583 13.129 -3.590 1.00 88.50 89 GLU A N 1
ATOM 673 C CA . GLU A 1 89 ? 0.375 13.260 -2.161 1.00 88.50 89 GLU A CA 1
ATOM 674 C C . GLU A 1 89 ? -0.932 12.601 -1.744 1.00 88.50 89 GLU A C 1
ATOM 676 O O . GLU A 1 89 ? -1.982 12.836 -2.340 1.00 88.50 89 GLU A O 1
ATOM 681 N N . ILE A 1 90 ? -0.861 11.770 -0.710 1.00 87.56 90 ILE A N 1
ATOM 682 C CA . ILE A 1 90 ? -1.966 10.959 -0.213 1.00 87.56 90 ILE A CA 1
ATOM 683 C C . ILE A 1 90 ? -2.094 11.212 1.281 1.00 87.56 90 ILE A C 1
ATOM 685 O O . ILE A 1 90 ? -1.110 11.183 2.016 1.00 87.56 90 ILE A O 1
ATOM 689 N N . LEU A 1 91 ? -3.323 11.439 1.720 1.00 91.50 91 LEU A N 1
ATOM 690 C CA . LEU A 1 91 ? -3.726 11.500 3.111 1.00 91.50 91 LEU A CA 1
ATOM 691 C C . LEU A 1 91 ? -4.695 10.350 3.374 1.00 91.50 91 LEU A C 1
ATOM 693 O O . LEU A 1 91 ? -5.769 10.294 2.771 1.00 91.50 91 LEU A O 1
ATOM 697 N N . ALA A 1 92 ? -4.332 9.470 4.298 1.00 90.31 92 ALA A N 1
ATOM 698 C CA . ALA A 1 92 ? -5.213 8.462 4.863 1.00 90.31 92 ALA A CA 1
ATOM 699 C C . ALA A 1 92 ? -5.567 8.860 6.299 1.00 90.31 92 ALA A C 1
ATOM 701 O O . ALA A 1 92 ? -4.689 9.221 7.077 1.00 90.31 92 ALA A O 1
ATOM 702 N N . CYS A 1 93 ? -6.850 8.805 6.646 1.00 92.31 93 CYS A N 1
ATOM 703 C CA . CYS A 1 93 ? -7.358 9.098 7.983 1.00 92.31 93 CYS A CA 1
ATOM 704 C C . CYS A 1 93 ? -8.161 7.896 8.481 1.00 92.31 93 CYS A C 1
ATOM 706 O O . CYS A 1 93 ? -9.202 7.550 7.911 1.00 92.31 93 CYS A O 1
ATOM 708 N N . ASP A 1 94 ? -7.680 7.276 9.551 1.00 94.25 94 ASP A N 1
ATOM 709 C CA . ASP A 1 94 ? -8.270 6.108 10.188 1.00 94.25 94 ASP A CA 1
ATOM 710 C C . ASP A 1 94 ? -9.299 6.544 11.231 1.00 94.25 94 ASP A C 1
ATOM 712 O O . ASP A 1 94 ? -8.976 7.214 12.217 1.00 94.25 94 ASP A O 1
ATOM 716 N N . TYR A 1 95 ? -10.553 6.142 11.043 1.00 96.06 95 TYR A N 1
ATOM 717 C CA . TYR A 1 95 ? -11.646 6.460 11.954 1.00 96.06 95 TYR A CA 1
ATOM 718 C C . TYR A 1 95 ? -12.209 5.210 12.611 1.00 96.06 95 TYR A C 1
ATOM 720 O O . TYR A 1 95 ? -12.410 4.181 11.971 1.00 96.06 95 TYR A O 1
ATOM 728 N N . TRP A 1 96 ? -12.560 5.325 13.889 1.00 97.62 96 TRP A N 1
ATOM 729 C CA . TRP A 1 96 ? -13.074 4.221 14.695 1.00 97.62 96 TRP A CA 1
ATOM 730 C C . TRP A 1 96 ? -14.323 4.617 15.461 1.00 97.62 96 TRP A C 1
ATOM 732 O O . TRP A 1 96 ? -14.434 5.758 15.911 1.00 97.62 96 TRP A O 1
ATOM 742 N N . LYS A 1 97 ? -15.247 3.675 15.652 1.00 97.88 97 LYS A N 1
ATOM 743 C CA . LYS A 1 97 ? -16.438 3.890 16.477 1.00 97.88 97 LYS A CA 1
ATOM 744 C C . LYS A 1 97 ? -16.044 4.288 17.897 1.00 97.88 97 LYS A C 1
ATOM 746 O O . LYS A 1 97 ? -15.247 3.617 18.550 1.00 97.88 97 LYS A O 1
ATOM 751 N N . GLU A 1 98 ? -16.632 5.368 18.395 1.00 97.44 98 GLU A N 1
ATOM 752 C CA . GLU A 1 98 ? -16.323 5.903 19.726 1.00 97.44 98 GLU A CA 1
ATOM 753 C C . GLU A 1 98 ? -16.710 4.950 20.862 1.00 97.44 98 GLU A C 1
ATOM 755 O O . GLU A 1 98 ? -16.097 4.990 21.929 1.00 97.44 98 GLU A O 1
ATOM 760 N N . ASP A 1 99 ? -17.718 4.105 20.635 1.00 97.12 99 ASP A N 1
ATOM 761 C CA . ASP A 1 99 ? -18.267 3.172 21.619 1.00 97.12 99 ASP A CA 1
ATOM 762 C C . ASP A 1 99 ? -17.559 1.809 21.654 1.00 97.12 99 ASP A C 1
ATOM 764 O O . ASP A 1 99 ? -17.889 0.966 22.491 1.00 97.12 99 ASP A O 1
ATOM 768 N N . GLN A 1 100 ? -16.582 1.591 20.772 1.00 96.88 100 GLN A N 1
ATOM 769 C CA . GLN A 1 100 ? -15.779 0.377 20.729 1.00 96.88 100 GLN A CA 1
ATOM 770 C C . GLN A 1 100 ? -14.429 0.595 21.428 1.00 96.88 100 GLN A C 1
ATOM 772 O O . GLN A 1 100 ? -13.890 1.709 21.407 1.00 96.88 100 GLN A O 1
ATOM 777 N N . PRO A 1 101 ? -13.837 -0.456 22.032 1.00 96.19 101 PRO A N 1
ATOM 778 C CA . PRO A 1 101 ? -12.437 -0.399 22.438 1.00 96.19 101 PRO A CA 1
ATOM 779 C C . PRO A 1 101 ? -11.575 -0.066 21.218 1.00 96.19 101 PRO A C 1
ATOM 781 O O . PRO A 1 101 ? -11.913 -0.465 20.101 1.00 96.19 101 PRO A O 1
ATOM 784 N N . LEU A 1 102 ? -10.493 0.687 21.428 1.00 94.44 102 LEU A N 1
ATOM 785 C CA . LEU A 1 102 ? -9.528 0.945 20.360 1.00 94.44 102 LEU A CA 1
ATOM 786 C C . LEU A 1 102 ? -8.986 -0.388 19.824 1.00 94.44 102 LEU A C 1
ATOM 788 O O . LEU A 1 102 ? -8.896 -1.349 20.598 1.00 94.44 102 LEU A O 1
ATOM 792 N N . PRO A 1 103 ? -8.660 -0.464 18.523 1.00 90.38 103 PRO A N 1
ATOM 793 C CA . PRO A 1 103 ? -7.93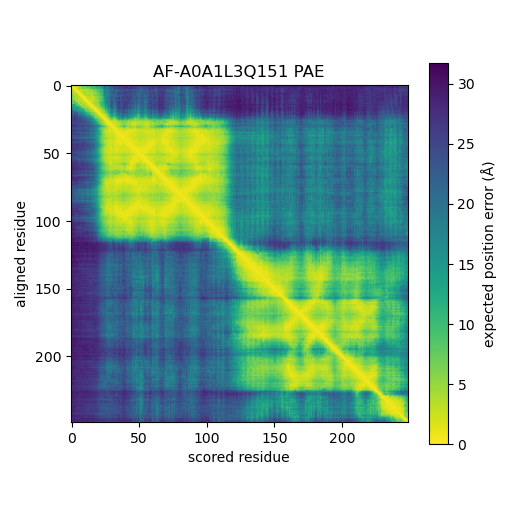7 -1.617 18.017 1.00 90.38 103 PRO A CA 1
ATOM 794 C C . PRO A 1 103 ? -6.572 -1.714 18.725 1.00 90.38 103 PRO A C 1
ATOM 796 O O . PRO A 1 103 ? -6.059 -0.684 19.178 1.00 90.38 103 PRO A O 1
ATOM 799 N N . PRO A 1 104 ? -6.010 -2.927 18.856 1.00 87.19 104 PRO A N 1
ATOM 800 C CA . PRO A 1 104 ? -4.639 -3.089 19.328 1.00 87.19 104 PRO A CA 1
ATOM 801 C C . PRO A 1 104 ? -3.681 -2.322 18.411 1.00 87.19 104 PRO A C 1
ATOM 803 O O . PRO A 1 104 ? -3.927 -2.241 17.202 1.00 87.19 104 PRO A O 1
ATOM 806 N N . SER A 1 105 ? -2.609 -1.759 18.970 1.00 85.44 105 SER A N 1
ATOM 807 C CA . SER A 1 105 ? -1.534 -1.204 18.140 1.00 85.44 105 SER A CA 1
ATOM 808 C C . SER A 1 105 ? -0.877 -2.297 17.302 1.00 85.44 105 SER A C 1
ATOM 810 O O . SER A 1 105 ? -1.011 -3.482 17.607 1.00 85.44 105 SER A O 1
ATOM 812 N N . ASP A 1 106 ? -0.155 -1.901 16.258 1.00 74.94 106 ASP A N 1
ATOM 813 C CA . ASP A 1 106 ? 0.589 -2.850 15.422 1.00 74.94 106 ASP A CA 1
ATOM 814 C C . ASP A 1 106 ? 1.594 -3.643 16.284 1.00 74.94 106 ASP A C 1
ATOM 816 O O . ASP A 1 106 ? 1.593 -4.865 16.280 1.00 74.94 106 ASP A O 1
ATOM 820 N N . GLU A 1 107 ? 2.308 -2.972 17.198 1.00 75.75 107 GLU A N 1
ATOM 821 C CA . GLU A 1 107 ? 3.195 -3.632 18.178 1.00 75.75 107 GLU A CA 1
ATOM 822 C C . GLU A 1 107 ? 2.459 -4.666 19.060 1.00 75.75 107 GLU A C 1
ATOM 824 O O . GLU A 1 107 ? 2.961 -5.764 19.292 1.00 75.75 107 GLU A O 1
ATOM 829 N N . GLU A 1 108 ? 1.237 -4.364 19.517 1.00 77.25 108 GLU A N 1
ATOM 830 C CA . GLU A 1 108 ? 0.431 -5.318 20.291 1.00 77.25 108 GLU A CA 1
ATOM 831 C C . GLU A 1 108 ? -0.046 -6.499 19.430 1.00 77.25 108 GLU A C 1
ATOM 833 O O . GLU A 1 108 ? -0.181 -7.617 19.935 1.00 77.25 108 GLU A O 1
ATOM 838 N N . GLN A 1 109 ? -0.321 -6.275 18.143 1.00 71.50 109 GLN A N 1
ATOM 839 C CA . GLN A 1 109 ? -0.684 -7.336 17.202 1.00 71.50 109 GLN A CA 1
ATOM 840 C C . GLN A 1 109 ? 0.493 -8.269 16.932 1.00 71.50 109 GLN A C 1
ATOM 842 O O . GLN A 1 109 ? 0.311 -9.491 16.960 1.00 71.50 109 GLN A O 1
ATOM 847 N N . PHE A 1 110 ? 1.690 -7.712 16.772 1.00 68.06 110 PHE A N 1
ATOM 848 C CA . PHE A 1 110 ? 2.923 -8.471 16.640 1.00 68.06 110 PHE A CA 1
ATOM 849 C C . PHE A 1 110 ? 3.171 -9.371 17.862 1.00 68.06 110 PHE A C 1
ATOM 851 O O . PHE A 1 110 ? 3.326 -10.587 17.722 1.00 68.06 110 PHE A O 1
ATOM 858 N N . ASP A 1 111 ? 3.084 -8.818 19.075 1.00 71.12 111 ASP A N 1
ATOM 859 C CA . ASP A 1 111 ? 3.289 -9.565 20.325 1.00 71.12 111 ASP A CA 1
ATOM 860 C C . ASP A 1 111 ? 2.243 -10.676 20.541 1.00 71.12 111 ASP A C 1
ATOM 862 O O . ASP A 1 111 ? 2.547 -11.759 21.059 1.00 71.12 111 ASP A O 1
ATOM 866 N N . MET A 1 112 ? 0.988 -10.437 20.145 1.00 66.19 112 MET A N 1
ATOM 867 C CA . MET A 1 112 ? -0.065 -11.456 20.221 1.00 66.19 112 MET A CA 1
ATOM 868 C C . MET A 1 112 ? 0.228 -12.650 19.309 1.00 66.19 112 MET A C 1
ATOM 870 O O . MET A 1 112 ? -0.088 -13.783 19.687 1.00 66.19 112 MET A O 1
ATOM 874 N N . ASN A 1 113 ? 0.867 -12.414 18.163 1.00 60.00 113 ASN A N 1
ATOM 875 C CA . ASN A 1 113 ? 1.276 -13.463 17.235 1.00 60.00 113 ASN A CA 1
ATOM 876 C C . ASN A 1 113 ? 2.562 -14.181 17.690 1.00 60.00 113 ASN A C 1
ATOM 878 O O . ASN A 1 113 ? 2.667 -15.392 17.497 1.00 60.00 113 ASN A O 1
ATOM 882 N N . ASP A 1 114 ? 3.489 -13.486 18.360 1.00 55.97 114 ASP A N 1
ATOM 883 C CA . ASP A 1 114 ? 4.767 -14.053 18.833 1.00 55.97 114 ASP A CA 1
ATOM 884 C C . ASP A 1 114 ? 4.640 -14.852 20.150 1.00 55.97 114 ASP A C 1
ATOM 886 O O . ASP A 1 114 ? 5.375 -15.805 20.406 1.00 55.97 114 ASP A O 1
ATOM 890 N N . SER A 1 115 ? 3.631 -14.559 20.982 1.00 49.59 115 SER A N 1
ATOM 891 C CA . SER A 1 115 ? 3.405 -15.281 22.253 1.00 49.59 115 SER A CA 1
ATOM 892 C C . SER A 1 115 ? 3.059 -16.776 22.098 1.00 49.59 115 SER A C 1
ATOM 894 O O . SER A 1 115 ? 3.037 -17.529 23.080 1.00 49.59 115 SER A O 1
ATOM 896 N N . GLY A 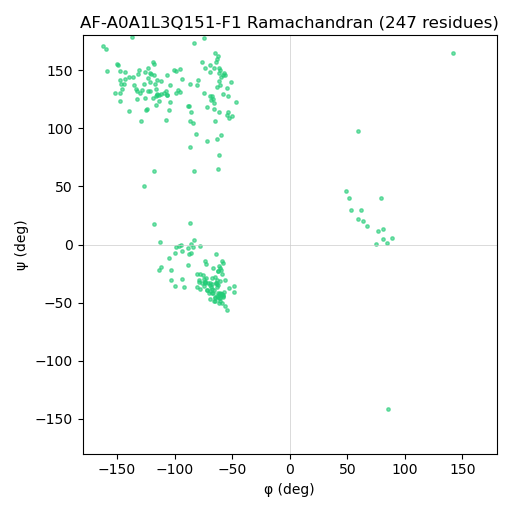1 116 ? 2.837 -17.235 20.866 1.00 49.62 116 GLY A N 1
ATOM 897 C CA . GLY A 1 116 ? 2.845 -18.641 20.494 1.00 49.62 116 GLY A CA 1
ATOM 898 C C . GLY A 1 116 ? 4.261 -19.159 20.237 1.00 49.62 116 GLY A C 1
ATOM 899 O O . GLY A 1 116 ? 4.533 -19.599 19.126 1.00 49.62 116 GLY A O 1
ATOM 900 N N . GLU A 1 117 ? 5.140 -19.172 21.250 1.00 40.12 117 GLU A N 1
ATOM 901 C CA . GLU A 1 117 ? 6.448 -19.852 21.205 1.00 40.12 117 GLU A CA 1
ATOM 902 C C . GLU A 1 117 ? 6.254 -21.370 20.991 1.00 40.12 117 GLU A C 1
ATOM 904 O O . GLU A 1 117 ? 6.377 -22.211 21.889 1.00 40.12 117 GLU A O 1
ATOM 909 N N . THR A 1 118 ? 5.962 -21.778 19.763 1.00 40.44 118 THR A N 1
ATOM 910 C CA . THR A 1 118 ? 6.357 -23.093 19.301 1.00 40.44 118 THR A CA 1
ATOM 911 C C . THR A 1 118 ? 7.787 -22.946 18.818 1.00 40.44 118 THR A C 1
ATOM 913 O O . THR A 1 118 ? 8.028 -22.403 17.747 1.00 40.44 118 THR A O 1
ATOM 916 N N . ASN A 1 119 ? 8.739 -23.442 19.614 1.00 37.03 119 ASN A N 1
ATOM 917 C CA . ASN A 1 119 ? 10.104 -23.745 19.176 1.00 37.03 119 ASN A CA 1
ATOM 918 C C . ASN A 1 119 ? 10.056 -24.835 18.085 1.00 37.03 119 ASN A C 1
ATOM 920 O O . ASN A 1 119 ? 10.482 -25.974 18.288 1.00 37.03 119 ASN A O 1
ATOM 924 N N . VAL A 1 120 ? 9.470 -24.517 16.934 1.00 37.50 120 VAL A N 1
ATOM 925 C CA . VAL A 1 120 ? 9.598 -25.299 15.720 1.00 37.50 120 VAL A CA 1
ATOM 926 C C . VAL A 1 120 ? 10.858 -24.769 15.077 1.00 37.50 120 VAL A C 1
ATOM 928 O O . VAL A 1 120 ? 10.894 -23.664 14.548 1.00 37.50 120 VAL A O 1
ATOM 931 N N . THR A 1 121 ? 11.927 -25.555 15.133 1.00 40.31 121 THR A N 1
ATOM 932 C CA . THR A 1 121 ? 12.973 -25.416 14.126 1.00 40.31 121 THR A CA 1
ATOM 933 C C . THR A 1 121 ? 12.304 -25.786 12.808 1.00 40.31 121 THR A C 1
ATOM 935 O O . THR A 1 121 ? 12.175 -26.969 12.489 1.00 40.31 121 THR A O 1
ATOM 938 N N . ALA A 1 122 ? 11.747 -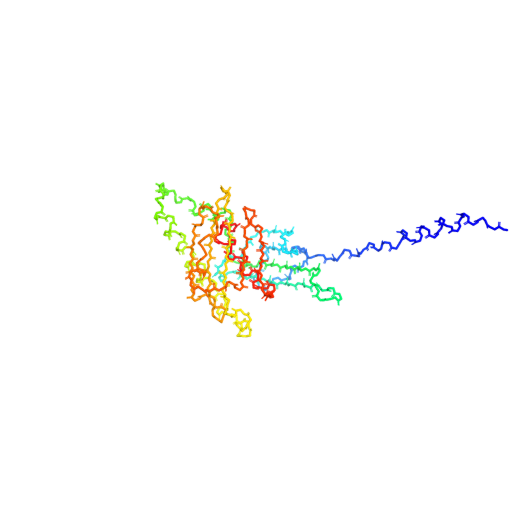24.786 12.128 1.00 37.84 122 ALA A N 1
ATOM 939 C CA . ALA A 1 122 ? 11.103 -24.941 10.842 1.00 37.84 122 ALA A CA 1
ATOM 940 C C . ALA A 1 122 ? 12.107 -25.607 9.903 1.00 37.84 122 ALA A C 1
ATOM 942 O O . ALA A 1 122 ? 13.150 -25.042 9.576 1.00 37.84 122 ALA A O 1
ATOM 943 N N . GLY A 1 123 ? 11.837 -26.856 9.527 1.00 41.81 123 GLY A N 1
ATOM 944 C CA . GLY A 1 123 ? 12.545 -27.451 8.405 1.00 41.81 123 GLY A CA 1
ATOM 945 C C . GLY A 1 123 ? 12.221 -26.652 7.135 1.00 41.81 123 GLY A C 1
ATOM 946 O O . GLY A 1 123 ? 11.174 -26.009 7.096 1.00 41.81 123 GLY A O 1
ATOM 947 N N . PRO A 1 124 ? 13.045 -26.726 6.080 1.00 53.94 124 PRO A N 1
ATOM 948 C CA . PRO A 1 124 ? 12.793 -26.029 4.813 1.00 53.94 124 PRO A CA 1
ATOM 949 C C . PRO A 1 124 ? 11.365 -26.224 4.270 1.00 53.94 124 PRO A C 1
ATOM 951 O O . PRO A 1 124 ? 10.748 -25.283 3.798 1.00 53.94 124 PRO A O 1
ATOM 954 N N . GLN A 1 125 ? 10.789 -27.417 4.460 1.00 52.91 125 GLN A N 1
ATOM 955 C CA . GLN A 1 125 ? 9.402 -27.724 4.080 1.00 52.91 125 GLN A CA 1
ATOM 956 C C . GLN A 1 125 ? 8.346 -26.908 4.839 1.00 52.91 125 GLN A C 1
ATOM 958 O O . GLN A 1 125 ? 7.298 -26.607 4.285 1.00 52.91 125 GLN A O 1
ATOM 963 N N . PHE A 1 126 ? 8.598 -26.558 6.102 1.00 48.31 126 PHE A N 1
ATOM 964 C CA . PHE A 1 126 ? 7.684 -25.722 6.883 1.00 48.31 126 PHE A CA 1
ATOM 965 C C . PHE A 1 126 ? 7.746 -24.259 6.430 1.00 48.31 126 PHE A C 1
ATOM 967 O O . PHE A 1 126 ? 6.717 -23.598 6.405 1.00 48.31 126 PHE A O 1
ATOM 974 N N . ALA A 1 127 ? 8.932 -23.769 6.049 1.00 55.56 127 ALA A N 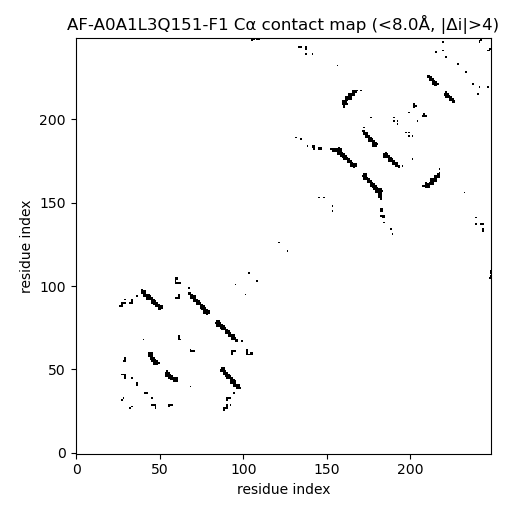1
ATOM 975 C CA . ALA A 1 127 ? 9.081 -22.436 5.467 1.00 55.56 127 ALA A CA 1
ATOM 976 C C . ALA A 1 127 ? 8.355 -22.341 4.113 1.00 55.56 127 ALA A C 1
ATOM 978 O O . ALA A 1 127 ? 7.564 -21.428 3.921 1.00 55.56 127 ALA A O 1
ATOM 979 N N . GLU A 1 128 ? 8.514 -23.345 3.242 1.00 64.06 128 GLU A N 1
ATOM 980 C CA . GLU A 1 128 ? 7.780 -23.430 1.968 1.00 64.06 128 GLU A CA 1
ATOM 981 C C . GLU A 1 128 ? 6.252 -23.490 2.168 1.00 64.06 128 GLU A C 1
ATOM 983 O O . GLU A 1 128 ? 5.499 -22.847 1.438 1.00 64.06 128 GLU A O 1
ATOM 988 N N . GLU A 1 129 ? 5.762 -24.256 3.153 1.00 64.38 129 GLU A N 1
ATOM 989 C CA . GLU A 1 129 ? 4.326 -24.317 3.468 1.00 64.38 129 GLU A CA 1
ATOM 990 C C . GLU A 1 129 ? 3.791 -22.990 4.019 1.00 64.38 129 GLU A C 1
ATOM 992 O O . GLU A 1 129 ? 2.708 -22.566 3.612 1.00 64.38 129 GLU A O 1
ATOM 997 N N . LEU A 1 130 ? 4.549 -22.324 4.894 1.00 57.31 130 LEU A N 1
ATOM 998 C CA . LEU A 1 130 ? 4.192 -21.020 5.451 1.00 57.31 130 LEU A CA 1
ATOM 999 C C . LEU A 1 130 ? 4.148 -19.939 4.364 1.00 57.31 130 LEU A C 1
ATOM 1001 O O . LEU A 1 130 ? 3.153 -19.226 4.263 1.00 57.31 130 LEU A O 1
ATOM 1005 N N . GLU A 1 131 ? 5.176 -19.853 3.518 1.00 65.12 131 GLU A N 1
ATOM 1006 C CA . GLU A 1 131 ? 5.227 -18.910 2.394 1.00 65.12 131 GLU A CA 1
ATOM 1007 C C . GLU A 1 131 ? 4.072 -19.136 1.415 1.00 65.12 131 GLU A C 1
ATOM 1009 O O . GLU A 1 131 ? 3.418 -18.186 0.980 1.00 65.12 131 GLU A O 1
ATOM 1014 N N . ARG A 1 132 ? 3.759 -20.402 1.108 1.00 66.06 132 ARG A N 1
ATOM 1015 C CA . ARG A 1 132 ? 2.613 -20.744 0.260 1.00 66.06 132 ARG A CA 1
ATOM 1016 C C . ARG A 1 132 ? 1.300 -20.282 0.883 1.00 66.06 132 ARG A C 1
ATOM 1018 O O . ARG A 1 132 ? 0.454 -19.735 0.178 1.00 66.06 132 ARG A O 1
ATOM 1025 N N . ASP A 1 133 ? 1.098 -20.530 2.172 1.00 66.31 133 ASP A N 1
ATOM 1026 C CA . ASP A 1 133 ? -0.142 -20.169 2.856 1.00 66.31 133 ASP A CA 1
ATOM 1027 C C . ASP A 1 133 ? -0.286 -18.635 2.963 1.00 66.31 133 ASP A C 1
ATOM 1029 O O . ASP A 1 133 ? -1.369 -18.107 2.696 1.00 66.31 133 ASP A O 1
ATOM 1033 N N . MET A 1 134 ? 0.814 -17.910 3.205 1.00 63.53 134 MET A N 1
ATOM 1034 C CA . MET A 1 134 ? 0.866 -16.442 3.137 1.00 63.53 134 MET A CA 1
ATOM 1035 C C . MET A 1 134 ? 0.508 -15.920 1.742 1.00 63.53 134 MET A C 1
ATOM 1037 O O . MET A 1 134 ? -0.320 -15.016 1.618 1.00 63.53 134 MET A O 1
ATOM 1041 N N . LEU A 1 135 ? 1.064 -16.512 0.680 1.00 62.97 135 LEU A N 1
ATOM 1042 C CA . LEU A 1 135 ? 0.750 -16.133 -0.699 1.00 62.97 135 LEU A CA 1
ATOM 1043 C C . LEU A 1 135 ? -0.730 -16.381 -1.022 1.00 62.97 135 LEU A C 1
ATOM 1045 O O . LEU A 1 135 ? -1.386 -15.543 -1.639 1.00 62.97 135 LEU A O 1
ATOM 1049 N N . VAL A 1 136 ? -1.286 -17.510 -0.578 1.00 68.44 136 VAL A N 1
ATOM 1050 C CA . VAL A 1 136 ? -2.709 -17.831 -0.752 1.00 68.44 136 VAL A CA 1
ATOM 1051 C C . VAL A 1 136 ? -3.598 -16.789 -0.073 1.00 68.44 136 VAL A C 1
ATOM 1053 O O . VAL A 1 136 ? -4.606 -16.375 -0.654 1.00 68.44 136 VAL A O 1
ATOM 1056 N N . ASP A 1 137 ? -3.255 -16.359 1.137 1.00 65.81 137 ASP A N 1
ATOM 1057 C CA . ASP A 1 137 ? -4.034 -15.355 1.858 1.00 65.81 137 ASP A CA 1
ATOM 1058 C C . ASP A 1 137 ? -3.875 -13.956 1.251 1.00 65.81 137 ASP A C 1
ATOM 1060 O O . ASP A 1 137 ? -4.885 -13.273 1.056 1.00 65.81 137 ASP A O 1
ATOM 1064 N N . ALA A 1 138 ? -2.671 -13.579 0.814 1.00 61.38 138 ALA A N 1
ATOM 1065 C CA . ALA A 1 138 ? -2.436 -12.348 0.059 1.00 61.38 138 ALA A CA 1
ATOM 1066 C C . ALA A 1 138 ? -3.274 -12.303 -1.233 1.00 61.38 138 ALA A C 1
ATOM 1068 O O . ALA A 1 138 ? -3.954 -11.312 -1.506 1.00 61.38 138 ALA A O 1
ATOM 1069 N N . VAL A 1 139 ? -3.327 -13.408 -1.988 1.00 65.38 139 VAL A N 1
ATOM 1070 C CA . VAL A 1 139 ? -4.165 -13.533 -3.194 1.00 65.38 139 VAL A CA 1
ATOM 1071 C C . VAL A 1 139 ? -5.651 -13.379 -2.866 1.00 65.38 139 VAL A C 1
ATOM 1073 O O . VAL A 1 139 ? -6.374 -12.695 -3.594 1.00 65.38 139 VAL A O 1
ATOM 1076 N N . LYS A 1 140 ? -6.141 -13.980 -1.773 1.00 68.81 140 LYS A N 1
ATOM 1077 C CA . LYS A 1 140 ? -7.546 -13.822 -1.350 1.00 68.81 140 LYS A CA 1
ATOM 1078 C C . LYS A 1 140 ? -7.866 -12.377 -0.983 1.00 68.81 140 LYS A C 1
ATOM 1080 O O . LYS A 1 140 ? -8.928 -11.888 -1.377 1.00 68.81 140 LYS A O 1
ATOM 1085 N N . ILE A 1 141 ? -6.989 -11.718 -0.227 1.00 64.81 141 ILE A N 1
ATOM 1086 C CA . ILE A 1 141 ? -7.154 -10.319 0.187 1.00 64.81 141 ILE A CA 1
ATOM 1087 C C . ILE A 1 141 ? -7.189 -9.427 -1.053 1.00 64.81 141 ILE A C 1
ATOM 1089 O O . ILE A 1 141 ? -8.154 -8.682 -1.233 1.00 64.81 141 ILE A O 1
ATOM 1093 N N . TYR A 1 142 ? -6.215 -9.582 -1.953 1.00 66.88 142 TYR A N 1
ATOM 1094 C CA . TYR A 1 142 ? -6.175 -8.865 -3.223 1.00 66.88 142 TYR A CA 1
ATOM 1095 C C . TYR A 1 142 ? -7.465 -9.058 -4.015 1.00 66.88 142 TYR A C 1
ATOM 1097 O O . TYR A 1 142 ? -8.156 -8.085 -4.292 1.00 66.88 142 TYR A O 1
ATOM 1105 N N . ASN A 1 143 ? -7.849 -10.306 -4.301 1.00 72.94 143 ASN A N 1
ATOM 1106 C CA . ASN A 1 143 ? -9.028 -10.609 -5.114 1.00 72.94 143 ASN A CA 1
ATOM 1107 C C . ASN A 1 143 ? -10.338 -10.128 -4.480 1.00 72.94 143 ASN A C 1
ATOM 1109 O O . ASN A 1 143 ? -11.284 -9.791 -5.195 1.00 72.94 143 ASN A O 1
ATOM 1113 N N . THR A 1 144 ? -10.410 -10.091 -3.148 1.00 71.19 144 THR A N 1
ATOM 1114 C CA . THR A 1 144 ? -11.553 -9.524 -2.423 1.00 71.19 144 THR A CA 1
ATOM 1115 C C . THR A 1 144 ? -11.601 -8.010 -2.598 1.00 71.19 144 THR A C 1
ATOM 1117 O O . THR A 1 144 ? -12.656 -7.461 -2.918 1.00 71.19 144 THR A O 1
ATOM 1120 N N . ASN A 1 145 ? -10.466 -7.333 -2.432 1.00 61.78 145 ASN A N 1
ATOM 1121 C CA . ASN A 1 145 ? -10.370 -5.884 -2.572 1.00 61.78 145 ASN A CA 1
ATOM 1122 C C . ASN A 1 145 ? -10.630 -5.452 -4.015 1.00 61.78 145 ASN A C 1
ATOM 1124 O O . ASN A 1 145 ? -11.480 -4.593 -4.253 1.00 61.78 145 ASN A O 1
ATOM 1128 N N . THR A 1 146 ? -9.984 -6.098 -4.985 1.00 61.53 146 THR A N 1
ATOM 1129 C CA . THR A 1 146 ? -10.168 -5.790 -6.400 1.00 61.53 146 THR A CA 1
ATOM 1130 C C . THR A 1 146 ? -11.544 -6.186 -6.896 1.00 61.53 146 THR A C 1
ATOM 1132 O O . THR A 1 146 ? -12.161 -5.398 -7.601 1.00 61.53 146 THR A O 1
ATOM 1135 N N . GLY A 1 147 ? -12.095 -7.330 -6.483 1.00 66.69 147 GLY A N 1
ATOM 1136 C CA . GLY A 1 147 ? -13.435 -7.775 -6.880 1.00 66.69 147 GLY A CA 1
ATOM 1137 C C . GLY A 1 147 ? -14.558 -6.796 -6.512 1.00 66.69 147 GLY A C 1
ATOM 1138 O O . GLY A 1 147 ? -15.582 -6.756 -7.192 1.00 66.69 147 GLY A O 1
ATOM 1139 N N . ASN A 1 148 ? -14.351 -5.967 -5.484 1.00 67.19 148 ASN A N 1
ATOM 1140 C CA . ASN A 1 148 ? -15.292 -4.926 -5.065 1.00 67.19 148 ASN A CA 1
ATOM 1141 C C . ASN A 1 148 ? -15.130 -3.595 -5.826 1.00 67.19 148 ASN A C 1
ATOM 1143 O O . ASN A 1 148 ? -15.952 -2.691 -5.653 1.00 67.19 148 ASN A O 1
ATOM 1147 N N . LEU A 1 149 ? -14.098 -3.451 -6.664 1.00 62.59 149 LEU A N 1
ATOM 1148 C CA . LEU A 1 149 ? -13.867 -2.235 -7.442 1.00 62.59 149 LEU A CA 1
ATOM 1149 C C . LEU A 1 149 ? -14.869 -2.105 -8.606 1.00 62.59 149 LEU A C 1
ATOM 1151 O O . LEU A 1 149 ? -15.356 -3.104 -9.141 1.00 62.59 149 LEU A O 1
ATOM 1155 N N . PRO A 1 150 ? -15.186 -0.872 -9.044 1.00 58.38 150 PRO A N 1
ATOM 1156 C CA . PRO A 1 150 ? -16.036 -0.656 -10.210 1.00 58.38 150 PRO A CA 1
ATOM 1157 C C . PRO A 1 150 ? -15.448 -1.290 -11.478 1.00 58.38 150 PRO A C 1
ATOM 1159 O O . PRO A 1 150 ? -14.249 -1.203 -11.717 1.00 58.38 150 PRO A O 1
ATOM 1162 N N . GLY A 1 151 ? -16.292 -1.821 -12.368 1.00 65.88 151 GLY A N 1
ATOM 1163 C CA . GLY A 1 151 ? -15.828 -2.568 -13.551 1.00 65.88 151 GLY A CA 1
ATOM 1164 C C . GLY A 1 151 ? -14.923 -1.800 -14.530 1.00 65.88 151 GLY A C 1
ATOM 1165 O O . GLY A 1 151 ? -14.156 -2.418 -15.261 1.00 65.88 151 GLY A O 1
ATOM 1166 N N . PHE A 1 152 ? -14.948 -0.460 -14.541 1.00 60.66 152 PHE A N 1
ATOM 1167 C CA . PHE A 1 152 ? -13.978 0.311 -15.333 1.00 60.66 152 PHE A CA 1
ATOM 1168 C C . PHE A 1 152 ? -12.551 0.178 -14.777 1.00 60.66 152 PHE A C 1
ATOM 1170 O O . PHE A 1 152 ? -11.592 0.227 -15.539 1.00 60.66 152 PHE A O 1
ATOM 1177 N N . VAL A 1 153 ? -12.404 -0.039 -13.469 1.00 53.62 153 VAL A N 1
ATOM 1178 C CA . VAL A 1 153 ? -11.116 -0.277 -12.817 1.00 53.62 153 VAL A CA 1
ATOM 1179 C C . VAL A 1 153 ? -10.586 -1.662 -13.186 1.00 53.62 153 VAL A C 1
ATOM 1181 O O . VAL A 1 153 ? -9.416 -1.779 -13.517 1.00 53.62 153 VAL A O 1
ATOM 1184 N N . HIS A 1 154 ? -11.442 -2.686 -13.279 1.00 59.31 154 HIS A N 1
ATOM 1185 C CA . HIS A 1 154 ? -11.051 -4.018 -13.784 1.00 59.31 154 HIS A CA 1
ATOM 1186 C C . HIS A 1 154 ? -10.543 -3.994 -15.225 1.00 59.31 154 HIS A C 1
ATOM 1188 O O . HIS A 1 154 ? -9.673 -4.780 -15.579 1.00 59.31 154 HIS A O 1
ATOM 1194 N N . SER A 1 155 ? -11.063 -3.080 -16.053 1.00 59.00 155 SER A N 1
ATOM 1195 C CA . SER A 1 155 ? -10.581 -2.896 -17.429 1.00 59.00 155 SER A CA 1
ATOM 1196 C C . SER A 1 155 ? -9.215 -2.207 -17.523 1.00 59.00 155 SER A C 1
ATOM 1198 O O . SER A 1 155 ? -8.608 -2.218 -18.589 1.00 59.00 155 SER A O 1
ATOM 1200 N N . ILE A 1 156 ? -8.760 -1.605 -16.418 1.00 58.59 156 ILE A N 1
ATOM 1201 C CA . ILE A 1 156 ? -7.448 -0.962 -16.278 1.00 58.59 156 ILE A CA 1
ATOM 1202 C C . ILE A 1 156 ? -6.465 -1.894 -15.549 1.00 58.59 156 ILE A C 1
ATOM 1204 O O . ILE A 1 156 ? -5.298 -1.897 -15.900 1.00 58.59 156 ILE A O 1
ATOM 1208 N N . LEU A 1 157 ? -6.950 -2.674 -14.575 1.00 60.75 157 LEU A N 1
ATOM 1209 C CA . LEU A 1 157 ? -6.219 -3.653 -13.751 1.00 60.75 157 LEU A CA 1
ATOM 1210 C C . LEU A 1 157 ? -6.125 -5.055 -14.383 1.00 60.75 157 LEU A C 1
ATOM 1212 O O . LEU A 1 157 ? -6.048 -6.062 -13.686 1.00 60.75 157 LEU A O 1
ATOM 1216 N N . GLY A 1 158 ? -6.335 -5.168 -15.688 1.00 59.47 158 GLY A N 1
ATOM 1217 C CA . GLY A 1 158 ? -6.618 -6.449 -16.317 1.00 59.47 158 GLY A CA 1
ATOM 1218 C C . GLY A 1 158 ? -5.473 -6.962 -17.170 1.00 59.47 158 GLY A C 1
ATOM 1219 O O . GLY A 1 158 ? -5.119 -6.313 -18.152 1.00 59.47 158 GLY A O 1
ATOM 1220 N N . ASN A 1 159 ? -5.105 -8.228 -16.949 1.00 73.94 159 ASN A N 1
ATOM 1221 C CA . ASN A 1 159 ? -4.283 -9.044 -17.854 1.00 73.94 159 ASN A CA 1
ATOM 1222 C C . ASN A 1 159 ? -2.788 -8.740 -17.775 1.00 73.94 159 ASN A C 1
ATOM 1224 O O . ASN A 1 159 ? -2.103 -8.701 -18.799 1.00 73.94 159 ASN A O 1
ATOM 1228 N N . GLU A 1 160 ? -2.295 -8.524 -16.560 1.00 78.81 160 GLU A N 1
ATOM 1229 C CA . GLU A 1 160 ? -0.880 -8.313 -16.306 1.00 78.81 160 GLU A CA 1
ATOM 1230 C C . GLU A 1 160 ? -0.187 -9.621 -15.949 1.00 78.81 160 GLU A C 1
ATOM 1232 O O . GLU A 1 160 ? -0.722 -10.472 -15.241 1.00 78.81 160 GLU A O 1
ATOM 1237 N N . VAL A 1 161 ? 1.039 -9.749 -16.439 1.00 82.12 161 VAL A N 1
ATOM 1238 C CA . VAL A 1 161 ? 2.024 -10.724 -15.982 1.00 82.12 161 VAL A CA 1
ATOM 1239 C C . VAL A 1 161 ? 3.021 -9.953 -15.135 1.00 82.12 161 VAL A C 1
ATOM 1241 O O . VAL A 1 161 ? 3.592 -8.961 -15.596 1.00 82.12 161 VAL A O 1
ATOM 1244 N N . MET A 1 162 ? 3.188 -10.365 -13.891 1.00 78.69 162 MET A N 1
ATOM 1245 C CA . MET A 1 162 ? 3.898 -9.592 -12.885 1.00 78.69 162 MET A CA 1
ATOM 1246 C C . MET A 1 162 ? 5.042 -10.400 -12.304 1.00 78.69 162 MET A C 1
ATOM 1248 O O . MET A 1 162 ? 4.896 -11.603 -12.066 1.00 78.69 162 MET A O 1
ATOM 1252 N N . HIS A 1 163 ? 6.130 -9.696 -12.025 1.00 81.44 163 HIS A N 1
ATOM 1253 C CA . HIS A 1 163 ? 7.230 -10.146 -11.196 1.00 81.44 163 HIS A CA 1
ATOM 1254 C C . HIS A 1 163 ? 7.442 -9.203 -10.025 1.00 81.44 163 HIS A C 1
ATOM 1256 O O . HIS A 1 163 ? 7.333 -7.987 -10.162 1.00 81.44 163 HIS A O 1
ATOM 1262 N N . VAL A 1 164 ? 7.733 -9.781 -8.869 1.00 76.69 164 VAL A N 1
ATOM 1263 C CA . VAL A 1 164 ? 8.093 -9.076 -7.649 1.00 76.69 164 VAL A CA 1
ATOM 1264 C C . VAL A 1 164 ? 9.375 -9.698 -7.130 1.00 76.69 164 VAL A C 1
ATOM 1266 O O . VAL A 1 164 ? 9.366 -10.799 -6.593 1.00 76.69 164 VAL A O 1
ATOM 1269 N N . TYR A 1 165 ? 10.461 -8.965 -7.290 1.00 80.38 165 TYR A N 1
ATOM 1270 C CA . TYR A 1 165 ? 11.749 -9.213 -6.677 1.00 80.38 165 TYR A CA 1
ATOM 1271 C C . TYR A 1 165 ? 11.776 -8.560 -5.316 1.00 80.38 165 TYR A C 1
ATOM 1273 O O . TYR A 1 165 ? 11.341 -7.415 -5.161 1.00 80.38 165 TYR A O 1
ATOM 1281 N N . ALA A 1 166 ? 12.325 -9.251 -4.335 1.00 75.44 166 ALA A N 1
ATOM 1282 C CA . ALA A 1 166 ? 12.424 -8.688 -3.015 1.00 75.44 166 ALA A CA 1
ATOM 1283 C C . ALA A 1 166 ? 13.665 -9.154 -2.271 1.00 75.44 166 ALA A C 1
ATOM 1285 O O . ALA A 1 166 ? 13.888 -10.348 -2.080 1.00 75.44 166 ALA A O 1
ATOM 1286 N N . THR A 1 167 ? 14.458 -8.183 -1.838 1.00 76.25 167 THR A N 1
ATOM 1287 C CA . THR A 1 167 ? 15.699 -8.393 -1.108 1.00 76.25 167 THR A CA 1
ATOM 1288 C C . THR A 1 167 ? 15.408 -8.498 0.387 1.00 76.25 167 THR A C 1
ATOM 1290 O O . THR A 1 167 ? 14.901 -7.573 1.019 1.00 76.25 167 THR A O 1
ATOM 1293 N N . MET A 1 168 ? 15.748 -9.643 0.958 1.00 73.75 168 MET A N 1
ATOM 1294 C CA . MET A 1 168 ? 15.645 -9.958 2.374 1.00 73.75 168 MET A CA 1
ATOM 1295 C C . MET A 1 168 ? 16.767 -9.272 3.176 1.00 73.75 168 MET A C 1
ATOM 1297 O O . MET A 1 168 ? 17.842 -9.014 2.633 1.00 73.75 168 MET A O 1
ATOM 1301 N N . PRO A 1 169 ? 16.597 -9.048 4.495 1.00 69.12 169 PRO A N 1
ATOM 1302 C CA . PRO A 1 169 ? 17.634 -8.442 5.342 1.00 69.12 169 PRO A CA 1
ATOM 1303 C C . PRO A 1 169 ? 18.955 -9.223 5.426 1.00 69.12 169 PRO A C 1
ATOM 1305 O O . PRO A 1 169 ? 19.982 -8.668 5.817 1.00 69.12 169 PRO A O 1
ATOM 1308 N N . ASP A 1 170 ? 18.941 -10.520 5.113 1.00 74.88 170 ASP A N 1
ATOM 1309 C CA . ASP A 1 170 ? 20.144 -11.354 5.028 1.00 74.88 170 ASP A CA 1
ATOM 1310 C C . ASP A 1 170 ? 20.833 -11.287 3.650 1.00 74.88 170 ASP A C 1
ATOM 1312 O O . ASP A 1 170 ? 21.875 -11.917 3.451 1.00 74.88 170 ASP A O 1
ATOM 1316 N N . GLY A 1 171 ? 20.283 -10.491 2.728 1.00 77.69 171 GLY A N 1
ATOM 1317 C CA . GLY A 1 171 ? 20.735 -10.323 1.352 1.00 77.69 171 GLY A CA 1
ATOM 1318 C C . GLY A 1 171 ? 20.200 -11.374 0.377 1.00 77.69 171 GLY A C 1
ATOM 1319 O O . GLY A 1 171 ? 20.581 -11.333 -0.793 1.00 77.69 171 GLY A O 1
ATOM 1320 N N . GLY A 1 172 ? 19.361 -12.316 0.828 1.00 76.06 172 GLY A N 1
ATOM 1321 C CA . GLY A 1 172 ? 18.651 -13.237 -0.061 1.00 76.06 172 GLY A CA 1
ATOM 1322 C C . GLY A 1 172 ? 17.644 -12.497 -0.941 1.00 76.06 172 GLY A C 1
ATOM 1323 O O . GLY A 1 172 ? 17.135 -11.454 -0.547 1.00 76.06 172 GLY A O 1
ATOM 1324 N N . GLU A 1 173 ? 17.343 -13.018 -2.126 1.00 74.19 173 GLU A N 1
ATOM 1325 C CA . GLU A 1 173 ? 16.293 -12.466 -2.9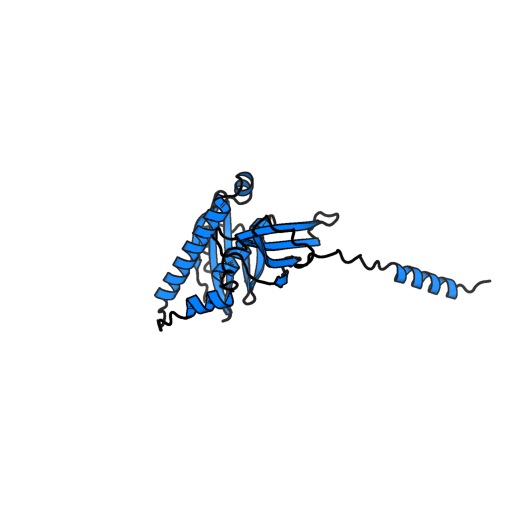86 1.00 74.19 173 GLU A CA 1
ATOM 1326 C C . GLU A 1 173 ? 15.176 -13.495 -3.159 1.00 74.19 173 GLU A C 1
ATOM 1328 O O . GLU A 1 173 ? 15.423 -14.653 -3.499 1.00 74.19 173 GLU A O 1
ATOM 1333 N N . ASN A 1 174 ? 13.945 -13.063 -2.896 1.00 75.12 174 ASN A N 1
ATOM 1334 C CA . ASN A 1 174 ? 12.736 -13.827 -3.159 1.00 75.12 174 ASN A CA 1
ATOM 1335 C C . ASN A 1 174 ? 12.059 -13.266 -4.404 1.00 75.12 174 ASN A C 1
ATOM 1337 O O . ASN A 1 174 ? 11.935 -12.049 -4.559 1.00 75.12 174 ASN A O 1
ATOM 1341 N N . GLU A 1 175 ? 11.589 -14.161 -5.261 1.00 78.38 175 GLU A N 1
ATOM 1342 C CA . GLU A 1 175 ? 10.859 -13.810 -6.467 1.00 78.38 175 GLU A CA 1
ATOM 1343 C C . GLU A 1 175 ? 9.430 -14.340 -6.366 1.00 78.38 175 GLU A C 1
ATOM 1345 O O . GLU A 1 175 ? 9.179 -15.513 -6.079 1.00 78.38 175 GLU A O 1
ATOM 1350 N N . TYR A 1 176 ? 8.468 -13.461 -6.606 1.00 79.44 176 TYR A N 1
ATOM 1351 C CA . TYR A 1 176 ? 7.063 -13.815 -6.713 1.00 79.44 176 TYR A CA 1
ATOM 1352 C C . TYR A 1 176 ? 6.552 -13.431 -8.076 1.00 79.44 176 TYR A C 1
ATOM 1354 O O . TYR A 1 176 ? 6.932 -12.415 -8.655 1.00 79.44 176 TYR A O 1
ATOM 1362 N N . ALA A 1 177 ? 5.619 -14.228 -8.561 1.00 80.94 177 ALA A N 1
ATOM 1363 C CA . ALA A 1 177 ? 5.068 -14.050 -9.877 1.00 80.94 177 ALA A CA 1
ATOM 1364 C C . ALA A 1 177 ? 3.558 -14.198 -9.813 1.00 80.94 177 ALA A C 1
ATOM 1366 O O . ALA A 1 177 ? 3.046 -15.102 -9.150 1.00 80.94 177 ALA A O 1
ATOM 1367 N N . ALA A 1 178 ? 2.834 -13.325 -10.506 1.00 80.62 178 ALA A N 1
ATOM 1368 C CA . ALA A 1 178 ? 1.390 -13.454 -10.624 1.00 80.62 178 ALA A CA 1
ATOM 1369 C C . ALA A 1 178 ? 0.874 -13.044 -12.005 1.00 80.62 178 ALA A C 1
ATOM 1371 O O . ALA A 1 178 ? 1.424 -12.156 -12.652 1.00 80.62 178 ALA A O 1
ATOM 1372 N N . ILE A 1 179 ? -0.208 -13.691 -12.434 1.00 80.56 179 ILE A N 1
ATOM 1373 C CA . ILE A 1 179 ? -1.006 -13.305 -13.597 1.00 80.56 179 ILE A CA 1
ATOM 1374 C C . ILE A 1 179 ? -2.358 -12.821 -13.099 1.00 80.56 179 ILE A C 1
ATOM 1376 O O . ILE A 1 179 ? -3.033 -13.520 -12.331 1.00 80.56 179 ILE A O 1
ATOM 1380 N N . THR A 1 180 ? -2.771 -11.648 -13.563 1.00 78.75 180 THR A N 1
ATOM 1381 C CA . THR A 1 180 ? -4.114 -11.125 -13.327 1.00 78.75 180 THR A CA 1
ATOM 1382 C C . THR A 1 180 ? -5.005 -11.337 -14.549 1.00 78.75 180 THR A C 1
ATOM 1384 O O . THR A 1 180 ? -4.549 -11.306 -15.683 1.00 78.75 180 THR A O 1
ATOM 1387 N N . GLU A 1 181 ? -6.307 -11.498 -14.344 1.00 80.00 181 GLU A N 1
ATOM 1388 C CA . GLU A 1 181 ? -7.334 -11.353 -15.375 1.00 80.00 181 GLU A CA 1
ATOM 1389 C C . GLU A 1 181 ? -8.458 -10.488 -14.800 1.00 80.00 181 GLU A C 1
ATOM 1391 O O . GLU A 1 181 ? -9.014 -10.788 -13.743 1.00 80.00 181 GLU A O 1
ATOM 1396 N N . ASN A 1 182 ? -8.808 -9.397 -15.488 1.00 75.00 182 ASN A N 1
ATOM 1397 C CA . ASN A 1 182 ? -9.835 -8.442 -15.038 1.00 75.00 182 ASN A CA 1
ATOM 1398 C C . ASN A 1 182 ? -9.633 -7.927 -13.592 1.00 75.00 182 ASN A C 1
ATOM 1400 O O . ASN A 1 182 ? -10.598 -7.808 -12.836 1.00 75.00 182 ASN A O 1
ATOM 1404 N N . GLY A 1 183 ? -8.397 -7.638 -13.180 1.00 67.88 183 GLY A N 1
ATOM 1405 C CA . GLY A 1 183 ? -8.100 -7.169 -11.823 1.00 67.88 183 GLY A CA 1
ATOM 1406 C C . GLY A 1 183 ? -8.011 -8.254 -10.766 1.00 67.88 183 GLY A C 1
ATOM 1407 O O . GLY A 1 183 ? -7.867 -7.916 -9.598 1.00 67.88 183 GLY A O 1
ATOM 1408 N N . GLN A 1 184 ? -8.104 -9.534 -11.121 1.00 74.56 184 GLN A N 1
ATOM 1409 C CA . GLN A 1 184 ? -7.991 -10.632 -10.163 1.00 74.56 184 GLN A CA 1
ATOM 1410 C C . GLN A 1 184 ? -6.772 -11.484 -10.466 1.00 74.56 184 GLN A C 1
ATOM 1412 O O . GLN A 1 184 ? -6.582 -11.870 -11.611 1.00 74.56 184 GLN A O 1
ATOM 1417 N N . ILE A 1 185 ? -5.985 -11.830 -9.451 1.00 77.19 185 ILE A N 1
ATOM 1418 C CA . ILE A 1 185 ? -4.928 -12.831 -9.574 1.00 77.19 185 ILE A CA 1
ATOM 1419 C C . ILE A 1 185 ? -5.593 -14.181 -9.849 1.00 77.19 185 ILE A C 1
ATOM 1421 O O . ILE A 1 185 ? -6.351 -14.693 -9.017 1.00 77.19 185 ILE A O 1
ATOM 1425 N N . VAL A 1 186 ? -5.311 -14.739 -11.023 1.00 81.19 186 VAL A N 1
ATOM 1426 C CA . VAL A 1 186 ? -5.792 -16.057 -11.464 1.00 81.19 186 VAL A CA 1
ATOM 1427 C C . VAL A 1 186 ? -4.710 -17.125 -11.375 1.00 81.19 186 VAL A C 1
ATOM 1429 O O . VAL A 1 186 ? -5.020 -18.311 -11.277 1.00 81.19 186 VAL A O 1
ATOM 1432 N N . GLU A 1 187 ? -3.448 -16.706 -11.369 1.00 81.50 187 GLU A N 1
ATOM 1433 C CA . GLU A 1 187 ? -2.294 -17.577 -11.214 1.00 81.50 187 GLU A CA 1
ATOM 1434 C C . GLU A 1 187 ? -1.227 -16.855 -10.393 1.00 81.50 187 GLU A C 1
ATOM 1436 O O . GLU A 1 187 ? -0.995 -15.666 -10.592 1.00 81.50 187 GLU A O 1
ATOM 1441 N N . GLY A 1 188 ? -0.583 -17.566 -9.471 1.00 78.62 188 GLY A N 1
ATOM 1442 C CA . GLY A 1 188 ? 0.521 -17.038 -8.683 1.00 78.62 188 GLY A CA 1
ATOM 1443 C C . GLY A 1 188 ? 1.510 -18.137 -8.319 1.00 78.62 188 GLY A C 1
ATOM 1444 O O . GLY A 1 188 ? 1.136 -19.311 -8.250 1.00 78.62 188 GLY A O 1
ATOM 1445 N N . GLY A 1 189 ? 2.758 -17.757 -8.080 1.00 71.69 189 GLY A N 1
ATOM 1446 C CA . GLY A 1 189 ? 3.790 -18.651 -7.571 1.00 71.69 189 GLY A CA 1
ATOM 1447 C C . GLY A 1 189 ? 4.943 -17.892 -6.925 1.00 71.69 189 GLY A C 1
ATOM 1448 O O . GLY A 1 189 ? 5.033 -16.669 -7.042 1.00 71.69 189 GLY A O 1
ATOM 1449 N N . ASN A 1 190 ? 5.795 -18.634 -6.224 1.00 74.56 190 ASN A N 1
ATOM 1450 C CA . ASN A 1 190 ? 7.024 -18.135 -5.623 1.00 74.56 190 ASN A CA 1
ATOM 1451 C C . ASN A 1 190 ? 8.215 -18.980 -6.081 1.00 74.56 190 ASN A C 1
ATOM 1453 O O . ASN A 1 190 ? 8.090 -20.188 -6.305 1.00 74.56 190 ASN A O 1
ATOM 1457 N N . TRP A 1 191 ? 9.368 -18.335 -6.187 1.00 70.75 191 TRP A N 1
ATOM 1458 C CA . TRP A 1 191 ? 10.649 -18.960 -6.466 1.00 70.75 191 TRP A CA 1
ATOM 1459 C C . TRP A 1 191 ? 11.720 -18.302 -5.607 1.00 70.75 191 TRP A C 1
ATOM 1461 O O . TRP A 1 191 ? 11.683 -17.103 -5.339 1.00 70.75 191 TRP A O 1
ATOM 1471 N N . ILE A 1 192 ? 12.673 -19.112 -5.155 1.00 65.25 192 ILE A N 1
ATOM 1472 C CA . ILE A 1 192 ? 13.833 -18.614 -4.426 1.00 65.25 192 ILE A CA 1
ATOM 1473 C C . ILE A 1 192 ? 15.033 -18.726 -5.361 1.00 65.25 192 ILE A C 1
ATOM 1475 O O . ILE A 1 192 ? 15.514 -19.835 -5.620 1.00 65.25 192 ILE A O 1
ATOM 1479 N N . ASP A 1 193 ? 15.508 -17.588 -5.866 1.00 65.44 193 ASP A N 1
ATOM 1480 C CA . ASP A 1 193 ? 16.759 -17.515 -6.620 1.00 65.44 193 ASP A CA 1
ATOM 1481 C C . ASP A 1 193 ? 17.931 -17.331 -5.643 1.00 65.44 193 ASP A C 1
ATOM 1483 O O . ASP A 1 193 ? 18.403 -16.230 -5.359 1.00 65.44 193 ASP A O 1
ATOM 1487 N N . PHE A 1 194 ? 18.404 -18.451 -5.090 1.00 56.94 194 PHE A N 1
ATOM 1488 C CA . PHE A 1 194 ? 19.512 -18.445 -4.132 1.00 56.94 194 PHE A CA 1
ATOM 1489 C C . PHE A 1 194 ? 20.861 -18.023 -4.736 1.00 56.94 194 PHE A C 1
ATOM 1491 O O . PHE A 1 194 ? 21.774 -17.711 -3.966 1.00 56.94 194 PHE A O 1
ATOM 1498 N N . ASP A 1 195 ? 21.048 -18.088 -6.060 1.00 60.53 195 ASP A N 1
ATOM 1499 C CA . ASP A 1 195 ? 22.341 -17.810 -6.699 1.00 60.53 195 ASP A CA 1
ATOM 1500 C C . ASP A 1 195 ? 22.366 -16.537 -7.559 1.00 60.53 195 ASP A C 1
ATOM 1502 O O . ASP A 1 195 ? 23.432 -16.196 -8.086 1.00 60.53 195 ASP A O 1
ATOM 1506 N N . GLN A 1 196 ? 21.247 -15.800 -7.598 1.00 57.56 196 GLN A N 1
ATOM 1507 C CA . GLN A 1 196 ? 21.101 -14.461 -8.187 1.00 57.56 196 GLN A CA 1
ATOM 1508 C C . GLN A 1 196 ? 21.587 -14.399 -9.637 1.00 57.56 196 GLN A C 1
ATOM 1510 O O . GLN A 1 196 ? 22.137 -13.393 -10.102 1.00 57.56 196 GLN A O 1
ATOM 1515 N N . ASN A 1 197 ? 21.483 -15.514 -10.357 1.00 70.75 197 ASN A N 1
ATOM 1516 C CA . ASN A 1 197 ? 22.034 -15.619 -11.699 1.00 70.75 197 ASN A CA 1
ATOM 1517 C C . ASN A 1 197 ? 20.995 -15.277 -12.782 1.00 70.75 197 ASN A C 1
ATOM 1519 O O . ASN A 1 197 ? 21.365 -15.218 -13.961 1.00 70.75 197 ASN A O 1
ATOM 1523 N N . GLY A 1 198 ? 19.730 -15.052 -12.392 1.00 62.25 198 GLY A N 1
ATOM 1524 C CA . GLY A 1 198 ? 18.629 -14.731 -13.297 1.00 62.25 198 GLY A CA 1
ATOM 1525 C C . GLY A 1 198 ? 18.298 -15.858 -14.281 1.00 62.25 198 GLY A C 1
ATOM 1526 O O . GLY A 1 198 ? 17.754 -15.595 -15.349 1.00 62.25 198 GLY A O 1
ATOM 1527 N N . GLN A 1 199 ? 18.691 -17.103 -13.987 1.00 64.44 199 GLN A N 1
ATOM 1528 C CA . GLN A 1 199 ? 18.391 -18.272 -14.823 1.00 64.44 199 GLN A CA 1
ATOM 1529 C C . GLN A 1 199 ? 17.048 -18.919 -14.494 1.00 64.44 199 GLN A C 1
ATOM 1531 O O . GLN A 1 199 ? 16.633 -19.812 -15.231 1.00 64.44 199 GLN A O 1
ATOM 1536 N N . TYR A 1 200 ? 16.387 -18.498 -13.417 1.00 63.41 200 TYR A N 1
ATOM 1537 C CA . TYR A 1 200 ? 15.109 -19.052 -12.985 1.00 63.41 200 TYR A CA 1
ATOM 1538 C C . TYR A 1 200 ? 14.005 -17.998 -13.007 1.00 63.41 200 TYR A C 1
ATOM 1540 O O . TYR A 1 200 ? 13.413 -17.699 -11.986 1.00 63.41 200 TYR A O 1
ATOM 1548 N N . ASP A 1 201 ? 13.694 -17.487 -14.196 1.00 70.56 201 ASP A N 1
ATOM 1549 C CA . ASP A 1 201 ? 12.474 -16.713 -14.422 1.00 70.56 201 ASP A CA 1
ATOM 1550 C C . ASP A 1 201 ? 11.319 -17.688 -14.736 1.00 70.56 201 ASP A C 1
ATOM 1552 O O . ASP A 1 201 ? 11.311 -18.383 -15.762 1.00 70.56 201 ASP A O 1
ATOM 1556 N N . VAL A 1 202 ? 10.330 -17.756 -13.837 1.00 70.50 202 VAL A N 1
ATOM 1557 C CA . VAL A 1 202 ? 9.132 -18.610 -13.981 1.00 70.50 202 VAL A CA 1
ATOM 1558 C C . VAL A 1 202 ? 8.407 -18.400 -15.308 1.00 70.50 202 VAL A C 1
ATOM 1560 O O . VAL A 1 202 ? 7.845 -19.341 -15.890 1.00 70.50 202 VAL A O 1
ATOM 1563 N N . TRP A 1 203 ? 8.363 -17.163 -15.782 1.00 78.38 203 TRP A N 1
ATOM 1564 C CA . TRP A 1 203 ? 7.662 -16.800 -16.994 1.00 78.38 203 TRP A CA 1
ATOM 1565 C C . TRP A 1 203 ? 8.502 -17.140 -18.215 1.00 78.38 203 TRP A C 1
ATOM 1567 O O . TRP A 1 203 ? 7.955 -17.673 -19.189 1.00 78.38 203 TRP A O 1
ATOM 1577 N N . GLN A 1 204 ? 9.822 -16.969 -18.135 1.00 78.31 204 GLN A N 1
ATOM 1578 C CA . GLN A 1 204 ? 10.748 -17.283 -19.221 1.00 78.31 204 GLN A CA 1
ATOM 1579 C C . GLN A 1 204 ? 10.678 -18.755 -19.651 1.00 78.31 204 GLN A C 1
ATOM 1581 O O . GLN A 1 204 ? 10.586 -19.036 -20.851 1.00 78.31 204 GLN A O 1
ATOM 1586 N N . ASP A 1 205 ? 10.606 -19.696 -18.705 1.00 75.56 205 ASP A N 1
ATOM 1587 C CA . ASP A 1 205 ? 10.453 -21.133 -19.000 1.00 75.56 205 ASP A CA 1
ATOM 1588 C C . ASP A 1 205 ? 9.138 -21.463 -19.729 1.00 75.56 205 ASP A C 1
ATOM 1590 O O . ASP A 1 205 ? 9.019 -22.469 -20.440 1.00 75.56 205 ASP A O 1
ATOM 1594 N N . ARG A 1 206 ? 8.137 -20.591 -19.589 1.00 80.12 206 ARG A N 1
ATOM 1595 C CA . ARG A 1 206 ? 6.828 -20.695 -20.243 1.00 80.12 206 ARG A CA 1
ATOM 1596 C C . ARG A 1 206 ? 6.716 -19.823 -21.493 1.00 80.12 206 ARG A C 1
ATOM 1598 O O . ARG A 1 206 ? 5.682 -19.874 -22.163 1.00 80.12 206 ARG A O 1
ATOM 1605 N N . GLY A 1 207 ? 7.755 -19.055 -21.825 1.00 86.31 207 GLY A N 1
ATOM 1606 C CA . GLY A 1 207 ? 7.732 -18.063 -22.900 1.00 86.31 207 GLY A CA 1
ATOM 1607 C C . GLY A 1 207 ? 6.708 -16.950 -22.664 1.00 86.31 207 GLY A C 1
ATOM 1608 O O . GLY A 1 207 ? 6.125 -16.444 -23.624 1.00 86.31 207 GLY A O 1
ATOM 1609 N N . ILE A 1 208 ? 6.436 -16.635 -21.399 1.00 84.12 208 ILE A N 1
ATOM 1610 C CA . ILE A 1 208 ? 5.596 -15.518 -20.977 1.00 84.12 208 ILE A CA 1
ATOM 1611 C C . ILE A 1 208 ? 6.548 -14.365 -20.637 1.00 84.12 208 ILE A C 1
ATOM 1613 O O . ILE A 1 208 ? 7.550 -14.572 -19.968 1.00 84.12 208 ILE A O 1
ATOM 1617 N N . GLU A 1 209 ? 6.264 -13.165 -21.133 1.00 84.94 209 GLU A N 1
ATOM 1618 C CA . GLU A 1 209 ? 7.053 -11.967 -20.823 1.00 84.94 209 GLU A CA 1
ATOM 1619 C C . GLU A 1 209 ? 6.335 -11.175 -19.723 1.00 84.94 209 GLU A C 1
ATOM 1621 O O . GLU A 1 209 ? 5.127 -10.928 -19.869 1.00 84.94 209 GLU A O 1
ATOM 1626 N N . PRO A 1 210 ? 7.025 -10.768 -18.643 1.00 83.19 210 PRO A N 1
ATOM 1627 C CA . PRO A 1 210 ? 6.426 -9.919 -17.632 1.00 83.19 210 PRO A CA 1
ATOM 1628 C C . PRO A 1 210 ? 6.046 -8.566 -18.241 1.00 83.19 210 PRO A C 1
ATOM 1630 O O . PRO A 1 210 ? 6.784 -7.933 -18.994 1.00 83.19 210 PRO A O 1
ATOM 1633 N N . THR A 1 211 ? 4.846 -8.108 -17.911 1.00 81.94 211 THR A N 1
ATOM 1634 C CA . THR A 1 211 ? 4.373 -6.756 -18.234 1.00 81.94 211 THR A CA 1
ATOM 1635 C C . THR A 1 211 ? 4.741 -5.744 -17.148 1.00 81.94 211 THR A C 1
ATOM 1637 O O . THR A 1 211 ? 4.703 -4.536 -17.399 1.00 81.94 211 THR A O 1
ATOM 1640 N N . MET A 1 212 ? 5.086 -6.239 -15.954 1.00 77.06 212 MET A N 1
ATOM 1641 C CA . MET A 1 212 ? 5.496 -5.459 -14.793 1.00 77.06 212 MET A CA 1
ATOM 1642 C C . MET A 1 212 ? 6.539 -6.220 -13.978 1.00 77.06 212 MET A C 1
ATOM 1644 O O . MET A 1 212 ? 6.359 -7.401 -13.688 1.00 77.06 212 MET A O 1
ATOM 1648 N N . GLU A 1 213 ? 7.553 -5.494 -13.530 1.00 81.00 213 GLU A N 1
ATOM 1649 C CA . GLU A 1 213 ? 8.533 -5.941 -12.550 1.00 81.00 213 GLU A CA 1
ATOM 1650 C C . GLU A 1 213 ? 8.535 -4.960 -11.376 1.00 81.00 213 GLU A C 1
ATOM 1652 O O . GLU A 1 213 ? 8.542 -3.742 -11.563 1.00 81.00 213 GLU A O 1
ATOM 1657 N N . LEU A 1 214 ? 8.489 -5.488 -10.160 1.00 73.44 214 LEU A N 1
ATOM 1658 C CA . LEU A 1 214 ? 8.558 -4.758 -8.903 1.00 73.44 214 LEU A CA 1
ATOM 1659 C C . LEU A 1 214 ? 9.823 -5.205 -8.173 1.00 73.44 214 LEU A C 1
ATOM 1661 O O . LEU A 1 214 ? 10.112 -6.391 -8.136 1.00 73.44 214 LEU A O 1
ATOM 1665 N N . TYR A 1 215 ? 10.549 -4.279 -7.567 1.00 78.81 215 TYR A N 1
ATOM 1666 C CA . TYR A 1 215 ? 11.739 -4.548 -6.770 1.00 78.81 215 TYR A CA 1
ATOM 1667 C C . TYR A 1 215 ? 11.540 -3.929 -5.394 1.00 78.81 215 TYR A C 1
ATOM 1669 O O . TYR A 1 215 ? 11.431 -2.708 -5.287 1.00 78.81 215 TYR A O 1
ATOM 1677 N N . VAL A 1 216 ? 11.487 -4.753 -4.357 1.00 74.38 216 VAL A N 1
ATOM 1678 C CA . VAL A 1 216 ? 11.394 -4.341 -2.956 1.00 74.38 216 VAL A CA 1
ATOM 1679 C C . VAL A 1 216 ? 12.764 -4.553 -2.327 1.00 74.38 216 VAL A C 1
ATOM 1681 O O . VAL A 1 216 ? 13.240 -5.679 -2.277 1.00 74.38 216 VAL A O 1
ATOM 1684 N N . ASP A 1 217 ? 13.443 -3.504 -1.880 1.00 75.62 217 ASP A N 1
ATOM 1685 C CA . ASP A 1 217 ? 14.711 -3.704 -1.173 1.00 75.62 217 ASP A CA 1
ATOM 1686 C C . ASP A 1 217 ? 14.505 -4.021 0.317 1.00 75.62 217 ASP A C 1
ATOM 1688 O O . ASP A 1 217 ? 13.401 -3.932 0.855 1.00 75.62 217 ASP A O 1
ATOM 1692 N N . GLU A 1 218 ? 15.598 -4.355 1.000 1.00 72.56 218 GLU A N 1
ATOM 1693 C CA . GLU A 1 218 ? 15.644 -4.687 2.431 1.00 72.56 218 GLU A CA 1
ATOM 1694 C C . GLU A 1 218 ? 15.112 -3.579 3.361 1.00 72.56 218 GLU A C 1
ATOM 1696 O O . GLU A 1 218 ? 14.837 -3.827 4.535 1.00 72.56 218 GLU A O 1
ATOM 1701 N N . THR A 1 219 ? 14.972 -2.349 2.856 1.00 68.50 219 THR A N 1
ATOM 1702 C CA . THR A 1 219 ? 14.401 -1.209 3.588 1.00 68.50 219 THR A CA 1
ATOM 1703 C C . THR A 1 219 ? 12.907 -1.022 3.321 1.00 68.50 219 THR A C 1
ATOM 1705 O O . THR A 1 219 ? 12.304 -0.091 3.852 1.00 68.50 219 THR A O 1
ATOM 1708 N N . GLY A 1 220 ? 12.313 -1.880 2.487 1.00 59.75 220 GLY A N 1
ATOM 1709 C CA . GLY A 1 220 ? 10.952 -1.738 1.985 1.00 59.75 220 GLY A CA 1
ATOM 1710 C C . GLY A 1 220 ? 10.822 -0.684 0.885 1.00 59.75 220 GLY A C 1
ATOM 1711 O O . GLY A 1 220 ? 9.705 -0.302 0.540 1.00 59.75 220 GLY A O 1
ATOM 1712 N N . THR A 1 221 ? 11.930 -0.183 0.324 1.00 67.94 221 THR A N 1
ATOM 1713 C CA . THR A 1 221 ? 11.859 0.765 -0.791 1.00 67.94 221 THR A CA 1
ATOM 1714 C C . THR A 1 221 ? 11.477 0.018 -2.057 1.00 67.94 221 THR A C 1
ATOM 1716 O O . THR A 1 221 ? 12.097 -0.980 -2.419 1.00 67.94 221 THR A O 1
ATOM 1719 N N . ILE A 1 222 ? 10.480 0.544 -2.766 1.00 65.06 222 ILE A N 1
ATOM 1720 C CA . ILE A 1 222 ? 9.913 -0.101 -3.947 1.00 65.06 222 ILE A CA 1
ATOM 1721 C C . ILE A 1 222 ? 10.346 0.635 -5.214 1.00 65.06 222 ILE A C 1
ATOM 1723 O O . ILE A 1 222 ? 10.177 1.850 -5.347 1.00 65.06 222 ILE A O 1
ATOM 1727 N N . LYS A 1 223 ? 10.884 -0.114 -6.174 1.00 72.38 223 LYS A N 1
ATOM 1728 C CA . LYS A 1 223 ? 11.132 0.314 -7.556 1.00 72.38 223 LYS A CA 1
ATOM 1729 C C . LYS A 1 223 ? 10.301 -0.555 -8.487 1.00 72.38 223 LYS A C 1
ATOM 1731 O O . LYS A 1 223 ? 9.946 -1.670 -8.135 1.00 72.38 223 LYS A O 1
ATOM 1736 N N . TYR A 1 224 ? 9.978 -0.056 -9.668 1.00 72.44 224 TYR A N 1
ATOM 1737 C CA . TYR A 1 224 ? 9.229 -0.838 -10.643 1.00 72.44 224 TYR A CA 1
ATOM 1738 C C . TYR A 1 224 ? 9.635 -0.477 -12.064 1.00 72.44 224 TYR A C 1
ATOM 1740 O O . TYR A 1 224 ? 9.977 0.674 -12.352 1.00 72.44 224 TYR A O 1
ATOM 1748 N N . GLU A 1 225 ? 9.539 -1.458 -12.950 1.00 69.56 225 GLU A N 1
ATOM 1749 C CA . GLU A 1 225 ? 9.735 -1.331 -14.389 1.00 69.56 225 GLU A CA 1
ATOM 1750 C C . GLU A 1 225 ? 8.498 -1.901 -15.105 1.00 69.56 225 GLU A C 1
ATOM 1752 O O . GLU A 1 225 ? 7.917 -2.896 -14.677 1.00 69.56 225 GLU A O 1
ATOM 1757 N N . GLY A 1 226 ? 8.012 -1.229 -16.154 1.00 61.59 226 GLY A N 1
ATOM 1758 C CA . GLY A 1 226 ? 6.818 -1.674 -16.885 1.00 61.59 226 GLY A CA 1
ATOM 1759 C C . GLY A 1 226 ? 5.888 -0.557 -17.360 1.00 61.59 226 GLY A C 1
ATOM 1760 O O . GLY A 1 226 ? 5.986 0.611 -16.964 1.00 61.59 226 GLY A O 1
ATOM 1761 N N . LEU A 1 227 ? 4.985 -0.917 -18.273 1.00 49.47 227 LEU A N 1
ATOM 1762 C CA . LEU A 1 227 ? 4.118 0.024 -18.981 1.00 49.47 227 LEU A CA 1
ATOM 1763 C C . LEU A 1 227 ? 2.907 0.414 -18.124 1.00 49.47 227 LEU A C 1
ATOM 1765 O O . LEU A 1 227 ? 1.849 -0.195 -18.188 1.00 49.47 227 LEU A O 1
ATOM 1769 N N . THR A 1 228 ? 3.053 1.544 -17.430 1.00 48.81 228 THR A N 1
ATOM 1770 C CA . THR A 1 228 ? 1.966 2.454 -17.018 1.00 48.81 228 THR A CA 1
ATOM 1771 C C . THR A 1 228 ? 0.866 1.875 -16.127 1.00 48.81 228 THR A C 1
ATOM 1773 O O . THR A 1 228 ? -0.170 1.429 -16.604 1.00 48.81 228 THR A O 1
ATOM 1776 N N . PHE A 1 229 ? 1.005 2.099 -14.820 1.00 50.75 229 PHE A N 1
ATOM 1777 C CA . PHE A 1 229 ? -0.128 2.104 -13.896 1.00 50.75 229 PHE A CA 1
ATOM 1778 C C . PHE A 1 229 ? -0.492 3.518 -13.437 1.00 50.75 229 PHE A C 1
ATOM 1780 O O . PHE A 1 229 ? 0.388 4.362 -13.230 1.00 50.75 229 PHE A O 1
ATOM 1787 N N . GLY A 1 230 ? -1.793 3.745 -13.229 1.00 49.62 230 GLY A N 1
ATOM 1788 C CA . GLY A 1 230 ? -2.282 4.819 -12.363 1.00 49.62 230 GLY A CA 1
ATOM 1789 C C . GLY A 1 230 ? -1.961 4.511 -10.895 1.00 49.62 230 GLY A C 1
ATOM 1790 O O . GLY A 1 230 ? -1.899 3.346 -10.509 1.00 49.62 230 GLY A O 1
ATOM 1791 N N . THR A 1 231 ? -1.735 5.546 -10.089 1.00 46.09 231 THR A N 1
ATOM 1792 C CA . THR A 1 231 ? -1.178 5.477 -8.725 1.00 46.09 231 THR A CA 1
ATOM 1793 C C . THR A 1 231 ? -1.844 4.437 -7.806 1.00 46.09 231 THR A C 1
ATOM 1795 O O . THR A 1 231 ? -1.133 3.669 -7.170 1.00 46.09 231 THR A O 1
ATOM 1798 N N . MET A 1 232 ? -3.176 4.285 -7.845 1.00 42.31 232 MET A N 1
ATOM 1799 C CA . MET A 1 232 ? -3.919 3.318 -7.007 1.00 42.31 232 MET A CA 1
ATOM 1800 C C . MET A 1 232 ? -3.471 1.855 -7.151 1.00 42.31 232 MET A C 1
ATOM 1802 O O . MET A 1 232 ? -3.592 1.068 -6.218 1.00 42.31 232 MET A O 1
ATOM 1806 N N . VAL A 1 233 ? -2.991 1.455 -8.328 1.00 49.88 233 VAL A N 1
ATOM 1807 C CA . VAL A 1 233 ? -2.564 0.066 -8.561 1.00 49.88 233 VAL A CA 1
ATOM 1808 C C . VAL A 1 233 ? -1.191 -0.173 -7.956 1.00 49.88 233 VAL A C 1
ATOM 1810 O O . VAL A 1 233 ? -0.944 -1.211 -7.354 1.00 49.88 233 VAL A O 1
ATOM 1813 N N . LYS A 1 234 ? -0.322 0.836 -8.070 1.00 54.41 234 LYS A N 1
ATOM 1814 C CA . LYS A 1 234 ? 1.004 0.835 -7.458 1.00 54.41 234 LYS A CA 1
ATOM 1815 C C . LYS A 1 234 ? 0.878 0.770 -5.940 1.00 54.41 234 LYS A C 1
ATOM 1817 O O . LYS A 1 234 ? 1.539 -0.056 -5.335 1.00 54.41 234 LYS A O 1
ATOM 1822 N N . GLU A 1 235 ? -0.018 1.566 -5.356 1.00 52.53 235 GLU A N 1
ATOM 1823 C CA . GLU A 1 235 ? -0.336 1.545 -3.920 1.00 52.53 235 GLU A CA 1
ATOM 1824 C C . GLU A 1 235 ? -0.819 0.168 -3.451 1.00 52.53 235 GLU A C 1
ATOM 1826 O O . GLU A 1 235 ? -0.322 -0.347 -2.459 1.00 52.53 235 GLU A O 1
ATOM 1831 N N . LEU A 1 236 ? -1.717 -0.479 -4.199 1.00 52.22 236 LEU A N 1
ATOM 1832 C CA . LEU A 1 236 ? -2.222 -1.804 -3.834 1.00 52.22 236 LEU A CA 1
ATOM 1833 C C . LEU A 1 236 ? -1.130 -2.888 -3.876 1.00 52.22 236 LEU A C 1
ATOM 1835 O O . LEU A 1 236 ? -1.100 -3.761 -3.013 1.00 52.22 236 LEU A O 1
ATOM 1839 N N . PHE A 1 237 ? -0.228 -2.850 -4.861 1.00 53.34 237 PHE A N 1
ATOM 1840 C CA . PHE A 1 237 ? 0.892 -3.799 -4.930 1.00 53.34 237 PHE A CA 1
ATOM 1841 C C . PHE A 1 237 ? 1.979 -3.514 -3.895 1.00 53.34 237 PHE A C 1
ATOM 1843 O O . PHE A 1 237 ? 2.572 -4.455 -3.373 1.00 53.34 237 PHE A O 1
ATOM 1850 N N . VAL A 1 238 ? 2.200 -2.241 -3.565 1.00 53.34 238 VAL A N 1
ATOM 1851 C CA . VAL A 1 238 ? 3.032 -1.826 -2.431 1.00 53.34 238 VAL A CA 1
ATOM 1852 C C . VAL A 1 238 ? 2.449 -2.383 -1.135 1.00 53.34 238 VAL A C 1
ATOM 1854 O O . VAL A 1 238 ? 3.168 -3.053 -0.404 1.00 53.34 238 VAL A O 1
ATOM 1857 N N . ASP A 1 239 ? 1.147 -2.223 -0.896 1.00 54.31 239 ASP A N 1
ATOM 1858 C CA . ASP A 1 239 ? 0.474 -2.758 0.292 1.00 54.31 239 ASP A CA 1
ATOM 1859 C C . ASP A 1 239 ? 0.581 -4.284 0.387 1.00 54.31 239 ASP A C 1
ATOM 1861 O O . ASP A 1 239 ? 0.864 -4.812 1.460 1.00 54.31 239 ASP A O 1
ATOM 1865 N N . ILE A 1 240 ? 0.413 -5.010 -0.723 1.00 51.75 240 ILE A N 1
ATOM 1866 C CA . ILE A 1 240 ? 0.594 -6.471 -0.753 1.00 51.75 240 ILE A CA 1
ATOM 1867 C C . ILE A 1 240 ? 2.045 -6.852 -0.471 1.00 51.75 240 ILE A C 1
ATOM 1869 O O . ILE A 1 240 ? 2.281 -7.750 0.332 1.00 51.75 240 ILE A O 1
ATOM 1873 N N . GLY A 1 241 ? 3.009 -6.181 -1.110 1.00 50.34 241 GLY A N 1
ATOM 1874 C CA . GLY A 1 241 ? 4.429 -6.407 -0.857 1.00 50.34 241 GLY A CA 1
ATOM 1875 C C . GLY A 1 241 ? 4.739 -6.205 0.622 1.00 50.34 241 GLY A C 1
ATOM 1876 O O . GLY A 1 241 ? 5.215 -7.112 1.292 1.00 50.34 241 GLY A O 1
ATOM 1877 N N . MET A 1 242 ? 4.358 -5.061 1.180 1.00 51.31 242 MET A N 1
ATOM 1878 C CA . MET A 1 242 ? 4.599 -4.741 2.584 1.00 51.31 242 MET A CA 1
ATOM 1879 C C . MET A 1 242 ? 3.883 -5.692 3.562 1.00 51.31 242 MET A C 1
ATOM 1881 O O . MET A 1 242 ? 4.451 -6.001 4.611 1.00 51.31 242 MET A O 1
ATOM 1885 N N . GLN A 1 243 ? 2.687 -6.197 3.227 1.00 51.19 243 GLN A N 1
ATOM 1886 C CA . GLN A 1 243 ? 1.981 -7.218 4.017 1.00 51.19 243 GLN A CA 1
ATOM 1887 C C . GLN A 1 243 ? 2.666 -8.589 3.956 1.00 51.19 243 GLN A C 1
ATOM 1889 O O . GLN A 1 243 ? 2.803 -9.239 4.989 1.00 51.19 243 GLN A O 1
ATOM 1894 N N . ILE A 1 244 ? 3.137 -9.021 2.780 1.00 46.28 244 ILE A N 1
ATOM 1895 C CA . ILE A 1 244 ? 3.924 -10.258 2.624 1.00 46.28 244 ILE A CA 1
ATOM 1896 C C . ILE A 1 244 ? 5.235 -10.161 3.420 1.00 46.28 244 ILE A C 1
ATOM 1898 O O . ILE A 1 244 ? 5.666 -11.147 4.013 1.00 46.28 244 ILE A O 1
ATOM 1902 N N . TYR A 1 245 ? 5.831 -8.969 3.492 1.00 43.22 245 TYR A N 1
ATOM 1903 C CA . TYR A 1 245 ? 7.078 -8.710 4.214 1.00 43.22 245 TYR A CA 1
ATOM 1904 C C . TYR A 1 245 ? 6.925 -8.449 5.716 1.00 43.22 245 TYR A C 1
ATOM 1906 O O . TYR A 1 245 ? 7.933 -8.251 6.393 1.00 43.22 245 TYR A O 1
ATOM 1914 N N . GLY A 1 246 ? 5.700 -8.437 6.254 1.00 38.62 246 GLY A N 1
ATOM 1915 C CA . GLY A 1 246 ? 5.468 -8.140 7.671 1.00 38.62 246 GLY A CA 1
ATOM 1916 C C . GLY A 1 246 ? 5.967 -6.753 8.094 1.00 38.62 246 GLY A C 1
ATOM 1917 O O . GLY A 1 246 ? 6.210 -6.526 9.273 1.00 38.62 246 GLY A O 1
ATOM 1918 N N . ILE A 1 247 ? 6.132 -5.820 7.146 1.00 38.75 247 ILE A N 1
ATOM 1919 C CA . ILE A 1 247 ? 6.567 -4.440 7.427 1.00 38.75 247 ILE A CA 1
ATOM 1920 C C . ILE A 1 247 ? 5.430 -3.645 8.104 1.00 38.75 247 ILE A C 1
ATOM 1922 O O . ILE A 1 247 ? 5.685 -2.638 8.757 1.00 38.75 247 ILE A O 1
ATOM 1926 N N . PHE A 1 248 ? 4.193 -4.150 8.018 1.00 33.47 248 PHE A N 1
ATOM 1927 C CA . PHE A 1 248 ? 3.028 -3.713 8.798 1.00 33.47 248 PHE A CA 1
ATOM 1928 C C . PHE A 1 248 ? 2.360 -4.893 9.523 1.00 33.47 248 PHE A C 1
ATOM 1930 O O . PHE A 1 248 ? 1.156 -5.115 9.375 1.00 33.47 248 PHE A O 1
ATOM 1937 N N . ALA A 1 249 ? 3.151 -5.686 10.248 1.00 34.66 249 ALA A N 1
ATOM 1938 C CA . ALA A 1 249 ? 2.637 -6.598 11.269 1.00 34.66 249 ALA A CA 1
ATOM 1939 C C . ALA A 1 249 ? 2.839 -5.999 12.662 1.00 34.66 249 ALA A C 1
ATOM 1941 O O . ALA A 1 249 ? 3.947 -5.470 12.912 1.00 34.66 249 ALA A O 1
#

Mean predicted aligned error: 15.55 Å

Foldseek 3Di:
DDDPVVVVVVVVVVVVVPPPPPPPPPADDLPPPDDDDDPQKDFAWKWKAKPNRTPDIDGAADDPPDPFKDKDKDKDWDADPVRHTPMIMMMITIMGGPPDDDDDHLVRVVVVVVVPPPPPPQDPVNVVVVLVVLVVVLLVSQQVVQVPDDQVVLVQLAFFWEWEWEQAPVRWIKIKIFTGHSRHTPDIDIDGPRPPPPPDDVCVVVVHDGQKYWYQYNVRDIDMDHDDDDPVVVVSVSVSVCSSVPVRD

Solvent-accessible surface area (backbone atoms only — not comparable to full-atom values): 14682 Å² total; per-residue (Å²): 136,83,65,76,70,60,58,56,57,57,53,53,53,57,58,63,71,61,64,69,75,68,74,75,71,87,71,85,46,75,85,78,64,53,74,84,60,61,95,66,37,37,80,46,18,26,39,31,30,47,71,92,36,81,77,47,73,48,80,38,70,61,61,88,90,50,90,57,37,51,75,48,78,49,76,50,76,41,62,49,101,84,68,47,80,76,44,39,37,36,42,39,32,17,28,31,37,67,91,49,81,77,72,73,45,54,70,54,52,38,53,65,64,56,73,64,79,68,89,64,83,68,50,72,69,50,50,55,52,49,53,51,52,52,49,53,50,51,50,51,52,48,33,53,59,41,68,72,49,59,71,74,52,22,72,72,48,42,62,44,32,37,37,36,41,32,34,41,86,89,71,49,42,42,36,36,37,38,32,29,53,60,34,25,74,78,42,72,53,76,48,74,50,88,77,77,74,80,82,80,49,80,40,59,83,69,75,44,74,70,52,32,40,34,37,31,41,64,84,68,52,76,48,74,51,64,82,78,77,62,67,71,57,55,51,52,52,48,51,49,50,37,55,77,67,49,76,79,72